Protein AF-A0A7S3BG41-F1 (afdb_monomer_lite)

Radius of gyration: 23.5 Å; chains: 1; bounding box: 54×48×70 Å

InterPro domains:
  IPR011989 Armadillo-like helical [G3DSA:1.25.10.10] (4-336)
  IPR016024 Armadillo-type fold [SSF48371] (7-222)
  IPR022577 Tubulin-folding cofactor D, C-terminal domain [PF12612] (190-370)
  IPR033162 Tubulin-folding cofactor D [PTHR12658] (10-372)

pLDDT: mean 89.64, std 12.1, range [33.81, 98.75]

Structure (mmCIF, N/CA/C/O backbone):
data_AF-A0A7S3BG41-F1
#
_entry.id   AF-A0A7S3BG41-F1
#
loop_
_atom_site.group_PDB
_atom_site.id
_atom_site.type_symbol
_atom_site.label_atom_id
_atom_site.label_alt_id
_atom_site.label_comp_id
_atom_site.label_asym_id
_atom_site.label_entity_id
_atom_site.label_seq_id
_atom_site.pdbx_PDB_ins_code
_atom_site.Cartn_x
_atom_site.Cartn_y
_atom_site.Cartn_z
_atom_site.occupancy
_atom_site.B_iso_or_equiv
_atom_site.auth_seq_id
_atom_site.auth_comp_id
_atom_site.auth_asym_id
_atom_site.auth_atom_id
_atom_site.pdbx_PDB_model_num
ATOM 1 N N . MET A 1 1 ? 24.645 -17.402 -40.757 1.00 40.44 1 MET A N 1
ATOM 2 C CA . MET A 1 1 ? 24.238 -15.986 -40.602 1.00 40.44 1 MET A CA 1
ATOM 3 C C . MET A 1 1 ? 24.943 -15.421 -39.379 1.00 40.44 1 MET A C 1
ATOM 5 O O . MET A 1 1 ? 24.806 -16.006 -38.314 1.00 40.44 1 MET A O 1
ATOM 9 N N . LYS A 1 2 ? 25.758 -14.367 -39.511 1.00 44.22 2 LYS A N 1
ATOM 10 C CA . LYS A 1 2 ? 26.375 -13.716 -38.343 1.00 44.22 2 LYS A CA 1
ATOM 11 C C . LYS A 1 2 ? 25.279 -12.926 -37.620 1.00 44.22 2 LYS A C 1
ATOM 13 O O . LYS A 1 2 ? 24.702 -12.046 -38.253 1.00 44.22 2 LYS A O 1
ATOM 18 N N . LYS A 1 3 ? 24.990 -13.242 -36.347 1.00 54.28 3 LYS A N 1
ATOM 19 C CA . LYS A 1 3 ? 24.195 -12.353 -35.476 1.00 54.28 3 LYS A CA 1
ATOM 20 C C . LYS A 1 3 ? 24.779 -10.948 -35.585 1.00 54.28 3 LYS A C 1
ATOM 22 O O . LYS A 1 3 ? 26.007 -10.797 -35.583 1.00 54.28 3 LYS A O 1
ATOM 27 N N . SER A 1 4 ? 23.932 -9.935 -35.734 1.00 73.31 4 SER A N 1
ATOM 28 C CA . SER A 1 4 ? 24.428 -8.560 -35.805 1.00 73.31 4 SER A CA 1
ATOM 29 C C . SER A 1 4 ? 25.158 -8.220 -34.496 1.00 73.31 4 SER A C 1
ATOM 31 O O . SER A 1 4 ? 24.809 -8.726 -33.429 1.00 73.31 4 SER A O 1
ATOM 33 N N . ALA A 1 5 ? 26.184 -7.362 -34.532 1.00 75.31 5 ALA A N 1
ATOM 34 C CA . ALA A 1 5 ? 26.894 -6.959 -33.308 1.00 75.31 5 ALA A CA 1
ATOM 35 C C . ALA A 1 5 ? 25.946 -6.340 -32.258 1.00 75.31 5 ALA A C 1
ATOM 37 O O . ALA A 1 5 ? 26.230 -6.361 -31.066 1.00 75.31 5 ALA A O 1
ATOM 38 N N . PHE A 1 6 ? 24.809 -5.796 -32.696 1.00 77.88 6 PHE A N 1
ATOM 39 C CA . PHE A 1 6 ? 23.733 -5.346 -31.823 1.00 77.88 6 PHE A CA 1
ATOM 40 C C . PHE A 1 6 ? 23.068 -6.513 -31.074 1.00 77.88 6 PHE A C 1
ATOM 42 O O . PHE A 1 6 ? 23.015 -6.484 -29.848 1.00 77.88 6 PHE A O 1
ATOM 49 N N . GLU A 1 7 ? 22.639 -7.559 -31.785 1.00 78.06 7 GLU A N 1
ATOM 50 C CA . GLU A 1 7 ? 22.032 -8.760 -31.187 1.00 78.06 7 GLU A CA 1
ATOM 51 C C . GLU A 1 7 ? 22.982 -9.470 -30.219 1.00 78.06 7 GLU A C 1
ATOM 53 O O . GLU A 1 7 ? 22.540 -9.988 -29.198 1.00 78.06 7 GLU A O 1
ATOM 58 N N . GLY A 1 8 ? 24.285 -9.479 -30.521 1.00 82.38 8 GLY A N 1
ATOM 59 C CA . GLY A 1 8 ? 25.307 -10.030 -29.630 1.00 82.38 8 GLY A CA 1
ATOM 60 C C . GLY A 1 8 ? 25.370 -9.295 -28.290 1.00 82.38 8 GLY A C 1
ATOM 61 O O . GLY A 1 8 ? 25.245 -9.920 -27.243 1.00 82.38 8 GLY A O 1
ATOM 62 N N . HIS A 1 9 ? 25.493 -7.964 -28.312 1.00 85.69 9 HIS A N 1
ATOM 63 C CA . HIS A 1 9 ? 25.537 -7.169 -27.080 1.00 85.69 9 HIS A CA 1
ATOM 64 C C . HIS A 1 9 ? 24.210 -7.192 -26.313 1.00 85.69 9 HIS A C 1
ATOM 66 O O . HIS A 1 9 ? 24.221 -7.289 -25.089 1.00 85.69 9 HIS A O 1
ATOM 72 N N . LEU A 1 10 ? 23.069 -7.138 -27.012 1.00 85.25 10 LEU A N 1
ATOM 73 C CA . LEU A 1 10 ? 21.760 -7.238 -26.368 1.00 85.25 10 LEU A CA 1
ATOM 74 C C . LEU A 1 10 ? 21.587 -8.598 -25.680 1.00 85.25 10 LEU A C 1
ATOM 76 O O . LEU A 1 10 ? 21.046 -8.647 -24.579 1.00 85.25 10 LEU A O 1
ATOM 80 N N . ALA A 1 11 ? 22.080 -9.685 -26.283 1.00 87.62 11 ALA A N 1
ATOM 81 C CA . ALA A 1 11 ? 22.084 -11.001 -25.651 1.00 87.62 11 ALA A CA 1
ATOM 82 C C . ALA A 1 11 ? 22.942 -11.014 -24.378 1.00 87.62 11 ALA A C 1
ATOM 84 O O . ALA A 1 11 ? 22.466 -11.488 -23.354 1.00 87.62 11 ALA A O 1
ATOM 85 N N . THR A 1 12 ? 24.144 -10.425 -24.401 1.00 91.62 12 THR A N 1
ATOM 86 C CA . THR A 1 12 ? 25.001 -10.309 -23.205 1.00 91.62 12 THR A CA 1
ATOM 87 C C . THR A 1 12 ? 24.330 -9.507 -22.090 1.00 91.62 12 THR A C 1
ATOM 89 O O . THR A 1 12 ? 24.356 -9.919 -20.934 1.00 91.62 12 THR A O 1
ATOM 92 N N . ILE A 1 13 ? 23.688 -8.381 -22.419 1.00 92.44 13 ILE A N 1
ATOM 93 C CA . ILE A 1 13 ? 22.944 -7.588 -21.430 1.00 92.44 13 ILE A CA 1
ATOM 94 C C . ILE A 1 13 ? 21.758 -8.395 -20.886 1.00 92.44 13 ILE A C 1
ATOM 96 O O . ILE A 1 13 ? 21.548 -8.440 -19.678 1.00 92.44 13 ILE A O 1
ATOM 100 N N . SER A 1 14 ? 21.011 -9.074 -21.759 1.00 91.94 14 SER A N 1
ATOM 101 C CA . SER A 1 14 ? 19.861 -9.901 -21.370 1.00 91.94 14 SER A CA 1
ATOM 102 C C . SER A 1 14 ? 20.265 -11.077 -20.478 1.00 91.94 14 SER A C 1
ATOM 104 O O . SER A 1 14 ? 19.542 -11.415 -19.548 1.00 91.94 14 SER A O 1
ATOM 106 N N . GLU A 1 15 ? 21.424 -11.685 -20.723 1.00 94.00 15 GLU A N 1
ATOM 107 C CA . GLU A 1 15 ? 22.000 -12.730 -19.874 1.00 94.00 15 GLU A CA 1
ATOM 108 C C . GLU A 1 15 ? 22.417 -12.172 -18.508 1.00 94.00 15 GLU A C 1
ATOM 110 O O . GLU A 1 15 ? 22.062 -12.737 -17.475 1.00 94.00 15 GLU A O 1
ATOM 115 N N . ALA A 1 16 ? 23.074 -11.010 -18.477 1.00 96.19 16 ALA A N 1
ATOM 116 C CA . ALA A 1 16 ? 23.439 -10.343 -17.229 1.00 96.19 16 ALA A CA 1
ATOM 117 C C . ALA A 1 16 ? 22.208 -9.922 -16.400 1.00 96.19 16 ALA A C 1
ATOM 119 O O . ALA A 1 16 ? 22.231 -9.992 -15.172 1.00 96.19 16 ALA A O 1
ATOM 120 N N . LEU A 1 17 ? 21.097 -9.561 -17.049 1.00 96.00 17 LEU A N 1
ATOM 121 C CA . LEU A 1 17 ? 19.819 -9.293 -16.382 1.00 96.00 17 LEU A CA 1
ATOM 122 C C . LEU A 1 17 ? 19.185 -10.548 -15.765 1.00 96.00 17 LEU A C 1
ATOM 124 O O . LEU A 1 17 ? 18.399 -10.424 -14.835 1.00 96.00 17 LEU A O 1
ATOM 128 N N . ARG A 1 18 ? 19.537 -11.751 -16.229 1.00 96.38 18 ARG A N 1
ATOM 129 C CA . ARG A 1 18 ? 19.081 -13.034 -15.657 1.00 96.38 18 ARG A CA 1
ATOM 130 C C . ARG A 1 18 ? 19.990 -13.536 -14.540 1.00 96.38 18 ARG A C 1
ATOM 132 O O . ARG A 1 18 ? 19.756 -14.605 -13.983 1.00 96.38 18 ARG A O 1
ATOM 139 N N . HIS A 1 19 ? 21.046 -12.795 -14.222 1.00 96.06 19 HIS A N 1
ATOM 140 C CA . HIS A 1 19 ? 22.023 -13.212 -13.234 1.00 96.06 19 HIS A CA 1
ATOM 141 C C . HIS A 1 19 ? 21.426 -13.150 -11.811 1.00 96.06 19 HIS A C 1
ATOM 143 O O . HIS A 1 19 ? 20.727 -12.187 -11.490 1.00 96.06 19 HIS A O 1
ATOM 149 N N . PRO A 1 20 ? 21.709 -14.116 -10.915 1.00 92.50 20 PRO A N 1
ATOM 150 C CA . PRO A 1 20 ? 21.155 -14.133 -9.555 1.00 92.50 20 PRO A CA 1
ATOM 151 C C . PRO A 1 20 ? 21.651 -12.977 -8.673 1.00 92.50 20 PRO A C 1
ATOM 153 O O . PRO A 1 20 ? 20.945 -12.561 -7.760 1.00 92.50 20 PRO A O 1
ATOM 156 N N . SER A 1 21 ? 22.822 -12.405 -8.969 1.00 94.94 21 SER A N 1
ATOM 157 C CA . SER A 1 21 ? 23.336 -11.220 -8.261 1.00 94.94 21 SER A CA 1
ATOM 158 C C . SER A 1 21 ? 22.627 -9.925 -8.668 1.00 94.94 21 SER A C 1
ATOM 160 O O . SER A 1 21 ? 22.686 -9.517 -9.831 1.00 94.94 21 SER A O 1
ATOM 162 N N . ASP A 1 22 ? 22.068 -9.228 -7.682 1.00 92.19 22 ASP A N 1
ATOM 163 C CA . ASP A 1 22 ? 21.461 -7.900 -7.808 1.00 92.19 22 ASP A CA 1
ATOM 164 C C . ASP A 1 22 ? 22.414 -6.869 -8.416 1.00 92.19 22 ASP A C 1
ATOM 166 O O . ASP A 1 22 ? 22.003 -6.077 -9.262 1.00 92.19 22 ASP A O 1
ATOM 170 N N . THR A 1 23 ? 23.697 -6.901 -8.042 1.00 95.94 23 THR A N 1
ATOM 171 C CA . THR A 1 23 ? 24.694 -5.943 -8.546 1.00 95.94 23 THR A CA 1
ATOM 172 C C . THR A 1 23 ? 24.936 -6.110 -10.042 1.00 95.94 23 THR A C 1
ATOM 174 O O . THR A 1 23 ? 25.071 -5.121 -10.761 1.00 95.94 23 THR A O 1
ATOM 177 N N . VAL A 1 24 ? 24.930 -7.355 -10.529 1.00 96.69 24 VAL A N 1
ATOM 178 C CA . VAL A 1 24 ? 25.094 -7.663 -11.955 1.00 96.69 24 VAL A CA 1
ATOM 179 C C . VAL A 1 24 ? 23.857 -7.221 -12.733 1.00 96.69 24 VAL A C 1
ATOM 181 O O . VAL A 1 24 ? 23.999 -6.545 -13.752 1.00 96.69 24 VAL A O 1
ATOM 184 N N . ARG A 1 25 ? 22.648 -7.507 -12.226 1.00 95.94 25 ARG A N 1
ATOM 185 C CA . ARG A 1 25 ? 21.402 -7.047 -12.862 1.00 95.94 25 ARG A CA 1
ATOM 186 C C . ARG A 1 25 ? 21.314 -5.523 -12.909 1.00 95.94 25 ARG A C 1
ATOM 188 O O . ARG A 1 25 ? 20.958 -4.971 -13.945 1.00 95.94 25 ARG A O 1
ATOM 195 N N . ALA A 1 26 ? 21.678 -4.844 -11.822 1.00 94.62 26 ALA A N 1
ATOM 196 C CA . ALA A 1 26 ? 21.689 -3.385 -11.752 1.00 94.62 26 ALA A CA 1
ATOM 197 C C . ALA A 1 26 ? 22.671 -2.765 -12.753 1.00 94.62 26 ALA A C 1
ATOM 199 O O . ALA A 1 26 ? 22.303 -1.841 -13.476 1.00 94.62 26 ALA A O 1
ATOM 200 N N . ALA A 1 27 ? 23.890 -3.304 -12.852 1.00 96.44 27 ALA A N 1
ATOM 201 C CA . ALA A 1 27 ? 24.867 -2.857 -13.841 1.00 96.44 27 ALA A CA 1
ATOM 202 C C . ALA A 1 27 ? 24.375 -3.087 -15.281 1.00 96.44 27 ALA A C 1
ATOM 204 O O . ALA A 1 27 ? 24.522 -2.210 -16.133 1.00 96.44 27 ALA A O 1
ATOM 205 N N . ALA A 1 28 ? 23.745 -4.235 -15.548 1.00 95.94 28 ALA A N 1
ATOM 206 C CA . ALA A 1 28 ? 23.176 -4.548 -16.855 1.00 95.94 28 ALA A CA 1
ATOM 207 C C . ALA A 1 28 ? 22.031 -3.594 -17.231 1.00 95.94 28 ALA A C 1
ATOM 209 O O . ALA A 1 28 ? 22.000 -3.082 -18.349 1.00 95.94 28 ALA A O 1
ATOM 210 N N . ALA A 1 29 ? 21.130 -3.295 -16.291 1.00 95.12 29 ALA A N 1
ATOM 211 C CA . ALA A 1 29 ? 20.050 -2.338 -16.506 1.00 95.12 29 ALA A CA 1
ATOM 212 C C . ALA A 1 29 ? 20.565 -0.906 -16.704 1.00 95.12 29 ALA A C 1
ATOM 214 O O . ALA A 1 29 ? 20.084 -0.204 -17.586 1.00 95.12 29 ALA A O 1
ATOM 215 N N . ALA A 1 30 ? 21.589 -0.486 -15.956 1.00 94.06 30 ALA A N 1
ATOM 216 C CA . ALA A 1 30 ? 22.215 0.825 -16.133 1.00 94.06 30 ALA A CA 1
ATOM 217 C C . ALA A 1 30 ? 22.904 0.977 -17.503 1.00 94.06 30 ALA A C 1
ATOM 219 O O . ALA A 1 30 ? 22.977 2.078 -18.046 1.00 94.06 30 ALA A O 1
ATOM 220 N N . ALA A 1 31 ? 23.386 -0.123 -18.088 1.00 93.56 31 ALA A N 1
ATOM 221 C CA . ALA A 1 31 ? 23.980 -0.124 -19.421 1.00 93.56 31 ALA A CA 1
ATOM 222 C C . ALA A 1 31 ? 22.942 -0.037 -20.559 1.00 93.56 31 ALA A C 1
ATOM 224 O O . ALA A 1 31 ? 23.312 0.318 -21.682 1.00 93.56 31 ALA A O 1
ATOM 225 N N . LEU A 1 32 ? 21.662 -0.342 -20.301 1.00 90.50 32 LEU A N 1
ATOM 226 C CA . LEU A 1 32 ? 20.611 -0.361 -21.326 1.00 90.50 32 LEU A CA 1
ATOM 227 C C . LEU A 1 32 ? 20.337 1.000 -21.973 1.00 90.50 32 LEU A C 1
ATOM 229 O O . LEU A 1 32 ? 20.384 1.037 -23.205 1.00 90.50 32 LEU A O 1
ATOM 233 N N . PRO A 1 33 ? 20.060 2.094 -21.232 1.00 89.38 33 PRO A N 1
ATOM 234 C CA . PRO A 1 33 ? 19.772 3.383 -21.853 1.00 89.38 33 PRO A CA 1
ATOM 235 C C . PRO A 1 33 ? 20.861 3.843 -22.841 1.00 89.38 33 PRO A C 1
ATOM 237 O O . PRO A 1 33 ? 20.540 3.986 -24.023 1.00 89.38 33 PRO A O 1
ATOM 240 N N . PRO A 1 34 ? 22.155 3.954 -22.465 1.00 89.06 34 PRO A N 1
ATOM 241 C CA . PRO A 1 34 ? 23.188 4.405 -23.403 1.00 89.06 34 PRO A CA 1
ATOM 242 C C . PRO A 1 34 ? 23.433 3.413 -24.552 1.00 89.06 34 PRO A C 1
ATOM 244 O O . PRO A 1 34 ? 23.794 3.813 -25.664 1.00 89.06 34 PRO A O 1
ATOM 247 N N . PHE A 1 35 ? 23.230 2.109 -24.324 1.00 87.94 35 PHE A N 1
ATOM 248 C CA . PHE A 1 35 ? 23.286 1.109 -25.392 1.00 87.94 35 PHE A CA 1
ATOM 249 C C . PHE A 1 35 ? 22.172 1.323 -26.422 1.00 87.94 35 PHE A C 1
ATOM 251 O O . PHE A 1 35 ? 22.440 1.330 -27.628 1.00 87.94 35 PHE A O 1
ATOM 258 N N . CYS A 1 36 ? 20.938 1.511 -25.952 1.00 84.44 36 CYS A N 1
ATOM 259 C CA . CYS A 1 36 ? 19.774 1.713 -26.798 1.00 84.44 36 CYS A CA 1
ATOM 260 C C . CYS A 1 36 ? 19.860 3.044 -27.547 1.00 84.44 36 CYS A C 1
ATOM 262 O O . CYS A 1 36 ? 19.693 3.051 -28.763 1.00 84.44 36 CYS A O 1
ATOM 264 N N . GLU A 1 37 ? 20.221 4.136 -26.873 1.00 80.88 37 GLU A N 1
ATOM 265 C CA . GLU A 1 37 ? 20.418 5.449 -27.498 1.00 80.88 37 GLU A CA 1
ATOM 266 C C . GLU A 1 37 ? 21.410 5.378 -28.659 1.00 80.88 37 GLU A C 1
ATOM 268 O O . GLU A 1 37 ? 21.099 5.768 -29.779 1.00 80.88 37 GLU A O 1
ATOM 273 N N . LYS A 1 38 ? 22.586 4.781 -28.440 1.00 81.75 38 LYS A N 1
ATOM 274 C CA . LYS A 1 38 ? 23.632 4.709 -29.469 1.00 81.75 38 LYS A CA 1
ATOM 275 C C . LYS A 1 38 ? 23.267 3.821 -30.662 1.00 81.75 38 LYS A C 1
ATOM 277 O O . LYS A 1 38 ? 23.831 3.978 -31.748 1.00 81.75 38 LYS A O 1
ATOM 282 N N . ARG A 1 39 ? 22.434 2.797 -30.460 1.00 77.44 39 ARG A N 1
ATOM 283 C CA . ARG A 1 39 ? 22.211 1.738 -31.460 1.00 77.44 39 ARG A CA 1
ATOM 284 C C . ARG A 1 39 ? 20.861 1.834 -32.160 1.00 77.44 39 ARG A C 1
ATOM 286 O O . ARG A 1 39 ? 20.778 1.454 -33.330 1.00 77.44 39 ARG A O 1
ATOM 293 N N . LEU A 1 40 ? 19.843 2.319 -31.460 1.00 74.38 40 LEU A N 1
ATOM 294 C CA . LEU A 1 40 ? 18.441 2.256 -31.872 1.00 74.38 40 LEU A CA 1
ATOM 295 C C . LEU A 1 40 ? 17.857 3.606 -32.224 1.00 74.38 40 LEU A C 1
ATOM 297 O O . LEU A 1 40 ? 16.946 3.639 -33.047 1.00 74.38 40 LEU A O 1
ATOM 301 N N . LEU A 1 41 ? 18.367 4.672 -31.614 1.00 69.06 41 LEU A N 1
ATOM 302 C CA . LEU A 1 41 ? 17.962 6.026 -31.935 1.00 69.06 41 LEU A CA 1
ATOM 303 C C . LEU A 1 41 ? 18.874 6.558 -33.046 1.00 69.06 41 LEU A C 1
ATOM 305 O O . LEU A 1 41 ? 20.088 6.331 -33.045 1.00 69.06 41 LEU A O 1
ATOM 309 N N . ASP A 1 42 ? 18.282 7.187 -34.054 1.00 68.06 42 ASP A N 1
ATOM 310 C CA . ASP A 1 42 ? 19.020 8.009 -35.012 1.00 68.06 42 ASP A CA 1
ATOM 311 C C . ASP A 1 42 ? 19.233 9.439 -34.472 1.00 68.06 42 ASP A C 1
ATOM 313 O O . ASP A 1 42 ? 18.925 9.733 -33.315 1.00 68.06 42 ASP A O 1
ATOM 317 N N . GLY A 1 43 ? 19.817 10.321 -35.292 1.00 61.25 43 GLY A N 1
ATOM 318 C CA . GLY A 1 43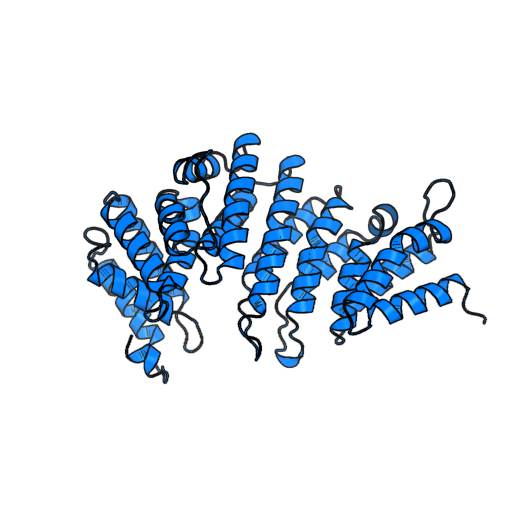 ? 20.118 11.706 -34.903 1.00 61.25 43 GLY A CA 1
ATOM 319 C C . GLY A 1 43 ? 18.889 12.528 -34.499 1.00 61.25 43 GLY A C 1
ATOM 320 O O . GLY A 1 43 ? 19.035 13.462 -33.716 1.00 61.25 43 GLY A O 1
ATOM 321 N N . ASP A 1 44 ? 17.696 12.125 -34.949 1.00 63.88 44 ASP A N 1
ATOM 322 C CA . ASP A 1 44 ? 16.415 12.773 -34.650 1.00 63.88 44 ASP A CA 1
ATOM 323 C C . ASP A 1 44 ? 15.644 12.048 -33.528 1.00 63.88 44 ASP A C 1
ATOM 325 O O . ASP A 1 44 ? 14.467 12.316 -33.291 1.00 63.88 44 ASP A O 1
ATOM 329 N N . ARG A 1 45 ? 16.300 11.115 -32.818 1.00 61.72 45 ARG A N 1
ATOM 330 C CA . ARG A 1 45 ? 15.712 10.239 -31.786 1.00 61.72 45 ARG A CA 1
ATOM 331 C C . ARG A 1 45 ? 14.561 9.362 -32.295 1.00 61.72 45 ARG A C 1
ATOM 333 O O . ARG A 1 45 ? 13.754 8.882 -31.498 1.00 61.72 45 ARG A O 1
ATOM 340 N N . CYS A 1 46 ? 14.506 9.087 -33.596 1.00 61.50 46 CYS A N 1
ATOM 341 C CA . CYS A 1 46 ? 13.561 8.137 -34.165 1.00 61.50 46 CYS A CA 1
ATOM 342 C C . CYS A 1 46 ? 14.082 6.700 -34.003 1.00 61.50 46 CYS A C 1
ATOM 344 O O . CYS A 1 46 ? 15.276 6.413 -34.124 1.00 61.50 46 CYS A O 1
ATOM 346 N N . ILE A 1 47 ? 13.172 5.773 -33.694 1.00 65.50 47 ILE A N 1
ATOM 347 C CA . ILE A 1 47 ? 13.506 4.365 -33.457 1.00 65.50 47 ILE A CA 1
ATOM 348 C C . ILE A 1 47 ? 13.746 3.668 -34.795 1.00 65.50 47 ILE A C 1
ATOM 350 O O . ILE A 1 47 ? 12.892 3.688 -35.680 1.00 65.50 47 ILE A O 1
ATOM 354 N N . LYS A 1 48 ? 14.844 2.920 -34.915 1.00 65.62 48 LYS A N 1
ATOM 355 C CA . LYS A 1 48 ? 15.022 1.944 -36.001 1.00 65.62 48 LYS A CA 1
ATOM 356 C C . LYS A 1 48 ? 14.026 0.790 -35.814 1.00 65.62 48 LYS A C 1
ATOM 358 O O . LYS A 1 48 ? 14.243 -0.120 -35.012 1.00 65.62 48 LYS A O 1
ATOM 363 N N . VAL A 1 49 ? 12.910 0.871 -36.540 1.00 53.66 49 VAL A N 1
ATOM 364 C CA . VAL A 1 49 ? 11.615 0.229 -36.234 1.00 53.66 49 VAL A CA 1
ATOM 365 C C . VAL A 1 49 ? 11.616 -1.307 -36.070 1.00 53.66 49 VAL A C 1
ATOM 367 O O . VAL A 1 49 ? 10.800 -1.780 -35.284 1.00 53.66 49 VAL A O 1
ATOM 370 N N . PRO A 1 50 ? 12.530 -2.133 -36.626 1.00 59.28 50 PRO A N 1
ATOM 371 C CA . PRO A 1 50 ? 12.534 -3.552 -36.243 1.00 59.28 50 PRO A CA 1
ATOM 372 C C . PRO A 1 50 ? 13.161 -3.819 -34.861 1.00 59.28 50 PRO A C 1
ATOM 374 O O . PRO A 1 50 ? 12.776 -4.759 -34.169 1.00 59.28 50 PRO A O 1
ATOM 377 N N . ALA A 1 51 ? 14.141 -3.012 -34.443 1.00 61.31 51 ALA A N 1
ATOM 378 C CA . ALA A 1 51 ? 14.997 -3.333 -33.300 1.00 61.31 51 ALA A CA 1
ATOM 379 C C . ALA A 1 51 ? 14.427 -2.851 -31.951 1.00 61.31 51 ALA A C 1
ATOM 381 O O . ALA A 1 51 ? 14.592 -3.541 -30.944 1.00 61.31 51 ALA A O 1
ATOM 382 N N . GLY A 1 52 ? 13.699 -1.726 -31.925 1.00 61.00 52 GLY A N 1
ATOM 383 C CA . GLY A 1 52 ? 13.013 -1.244 -30.714 1.00 61.00 52 GLY A CA 1
ATOM 384 C C . GLY A 1 52 ? 11.889 -2.181 -30.249 1.00 61.00 52 GLY A C 1
ATOM 385 O O . GLY A 1 52 ? 11.828 -2.545 -29.075 1.00 61.00 52 GLY A O 1
ATOM 386 N N . GLN A 1 53 ? 11.081 -2.677 -31.194 1.00 65.31 53 GLN A N 1
ATOM 387 C CA . GLN A 1 53 ? 10.012 -3.652 -30.939 1.00 65.31 53 GLN A CA 1
ATOM 388 C C . GLN A 1 53 ? 10.540 -4.940 -30.289 1.00 65.31 53 GLN A C 1
ATOM 390 O O . GLN A 1 53 ? 9.915 -5.497 -29.382 1.00 65.31 53 GLN A O 1
ATOM 395 N N . SER A 1 54 ? 11.706 -5.412 -30.742 1.00 71.25 54 SER A N 1
ATOM 396 C CA . SER A 1 54 ? 12.343 -6.624 -30.224 1.00 71.25 54 SER A CA 1
ATOM 397 C C . SER A 1 54 ? 12.753 -6.487 -28.756 1.00 71.25 54 SER A C 1
ATOM 399 O O . SER A 1 54 ? 12.689 -7.469 -28.018 1.00 71.25 54 SER A O 1
ATOM 401 N N . ILE A 1 55 ? 13.158 -5.296 -28.308 1.00 82.81 55 ILE A N 1
ATOM 402 C CA . ILE A 1 55 ? 13.660 -5.081 -26.945 1.00 82.81 55 ILE A CA 1
ATOM 403 C C . ILE A 1 55 ? 12.536 -5.099 -25.914 1.00 82.81 55 ILE A C 1
ATOM 405 O O . ILE A 1 55 ? 12.609 -5.866 -24.955 1.00 82.81 55 ILE A O 1
ATOM 409 N N . ALA A 1 56 ? 11.470 -4.326 -26.133 1.00 83.06 56 ALA A N 1
ATOM 410 C CA . ALA A 1 56 ? 10.336 -4.323 -25.213 1.00 83.06 56 ALA A CA 1
ATOM 411 C C . ALA A 1 56 ? 9.683 -5.713 -25.132 1.00 83.06 56 ALA A C 1
ATOM 413 O O . ALA A 1 56 ? 9.372 -6.179 -24.041 1.00 83.06 56 ALA A O 1
ATOM 414 N N . ASN A 1 57 ? 9.550 -6.417 -26.268 1.00 85.25 57 ASN A N 1
ATOM 415 C CA . ASN A 1 57 ? 9.073 -7.806 -26.296 1.00 85.25 57 ASN A CA 1
ATOM 416 C C . ASN A 1 57 ? 9.948 -8.733 -25.442 1.00 85.25 57 ASN A C 1
ATOM 418 O O . ASN A 1 57 ? 9.420 -9.552 -24.696 1.00 85.25 57 ASN A O 1
ATOM 422 N N . THR A 1 58 ? 11.274 -8.600 -25.547 1.00 89.81 58 THR A N 1
ATOM 423 C CA . THR A 1 58 ? 12.224 -9.443 -24.807 1.00 89.81 58 THR A CA 1
ATOM 424 C C . THR A 1 58 ? 12.040 -9.272 -23.302 1.00 89.81 58 THR A C 1
ATOM 426 O O . THR A 1 58 ? 11.889 -10.258 -22.585 1.00 89.81 58 THR A O 1
ATOM 429 N N . PHE A 1 59 ? 11.993 -8.030 -22.816 1.00 94.12 59 PHE A N 1
ATOM 430 C CA . PHE A 1 59 ? 11.904 -7.779 -21.377 1.00 94.12 59 PHE A CA 1
ATOM 431 C C . PHE A 1 59 ? 10.496 -7.995 -20.807 1.00 94.12 59 PHE A C 1
ATOM 433 O O . PHE A 1 59 ? 10.377 -8.458 -19.677 1.00 94.12 59 PHE A O 1
ATOM 440 N N . VAL A 1 60 ? 9.434 -7.780 -21.596 1.00 95.00 60 VAL A N 1
ATOM 441 C CA . VAL A 1 60 ? 8.071 -8.218 -21.232 1.00 95.00 60 VAL A CA 1
ATOM 442 C C . VAL A 1 60 ? 7.979 -9.747 -21.151 1.00 95.00 60 VAL A C 1
ATOM 444 O O . VAL A 1 60 ? 7.268 -10.271 -20.300 1.00 95.00 60 VAL A O 1
ATOM 447 N N . GLY A 1 61 ? 8.712 -10.478 -21.996 1.00 94.69 61 GLY A N 1
ATOM 448 C CA . GLY A 1 61 ? 8.848 -11.930 -21.863 1.00 94.69 61 GLY A CA 1
ATOM 449 C C . GLY A 1 61 ? 9.500 -12.313 -20.535 1.00 94.69 61 GLY A C 1
ATOM 450 O O . GLY A 1 61 ? 8.960 -13.134 -19.803 1.00 94.69 61 GLY A O 1
ATOM 451 N N . MET A 1 62 ? 10.603 -11.645 -20.185 1.00 96.31 62 MET A N 1
ATOM 452 C CA . MET A 1 62 ? 11.365 -11.922 -18.963 1.00 96.31 62 MET A CA 1
ATOM 453 C C . MET A 1 62 ? 10.554 -11.770 -17.674 1.00 96.31 62 MET A C 1
ATOM 455 O O . MET A 1 62 ? 10.734 -12.577 -16.767 1.00 96.31 62 MET A O 1
ATOM 459 N N . VAL A 1 63 ? 9.646 -10.788 -17.580 1.00 96.25 63 VAL A N 1
ATOM 460 C CA . VAL A 1 63 ? 8.814 -10.610 -16.368 1.00 96.25 63 VAL A CA 1
ATOM 461 C C . VAL A 1 63 ? 7.830 -11.757 -16.119 1.00 96.25 63 VAL A C 1
ATOM 463 O O . VAL A 1 63 ? 7.289 -11.850 -15.023 1.00 96.25 63 VAL A O 1
ATOM 466 N N . ARG A 1 64 ? 7.618 -12.634 -17.107 1.00 92.00 64 ARG A N 1
ATOM 467 C CA . ARG A 1 64 ? 6.676 -13.763 -17.056 1.00 92.00 64 ARG A CA 1
ATOM 468 C C . ARG A 1 64 ? 7.362 -15.127 -16.978 1.00 92.00 64 ARG A C 1
ATOM 470 O O . ARG A 1 64 ? 6.700 -16.145 -17.122 1.00 92.00 64 ARG A O 1
ATOM 477 N N . GLU A 1 65 ? 8.679 -15.162 -16.825 1.00 93.31 65 GLU A N 1
ATOM 478 C CA . GLU A 1 65 ? 9.411 -16.425 -16.784 1.00 93.31 65 GLU A CA 1
ATOM 479 C C . GLU A 1 65 ? 9.380 -17.084 -15.403 1.00 93.31 65 GLU A C 1
ATOM 481 O O . GLU A 1 65 ? 9.389 -16.416 -14.368 1.00 93.31 65 GLU A O 1
ATOM 486 N N . GLU A 1 66 ? 9.481 -18.412 -15.386 1.00 91.31 66 GLU A N 1
ATOM 487 C CA . GLU A 1 66 ? 9.678 -19.195 -14.159 1.00 91.31 66 GLU A CA 1
ATOM 488 C C . GLU A 1 66 ? 10.957 -18.771 -13.414 1.00 91.31 66 GLU A C 1
ATOM 490 O O . GLU A 1 66 ? 11.017 -18.765 -12.184 1.00 91.31 66 GLU A O 1
ATOM 495 N N . ASN A 1 67 ? 11.986 -18.337 -14.151 1.00 93.75 67 ASN A N 1
ATOM 496 C CA . ASN A 1 67 ? 13.231 -17.856 -13.569 1.00 93.75 67 ASN A CA 1
ATOM 497 C C . ASN A 1 67 ? 13.034 -16.504 -12.857 1.00 93.75 67 ASN A C 1
ATOM 499 O O . ASN A 1 67 ? 12.982 -15.445 -13.485 1.00 93.75 67 ASN A O 1
ATOM 503 N N . VAL A 1 68 ? 13.043 -16.532 -11.524 1.00 95.00 68 VAL A N 1
ATOM 504 C CA . VAL A 1 68 ? 12.898 -15.350 -10.655 1.00 95.00 68 VAL A CA 1
ATOM 505 C C . VAL A 1 68 ? 13.935 -14.253 -10.929 1.00 95.00 68 VAL A C 1
ATOM 507 O O . VAL A 1 68 ? 13.620 -13.064 -10.897 1.00 95.00 68 VAL A O 1
ATOM 510 N N . ALA A 1 69 ? 15.179 -14.613 -11.264 1.00 95.38 69 ALA A N 1
ATOM 511 C CA . ALA A 1 69 ? 16.208 -13.631 -11.595 1.00 95.38 69 ALA A CA 1
ATOM 512 C C . ALA A 1 69 ? 15.896 -12.935 -12.927 1.00 95.38 69 ALA A C 1
ATOM 514 O O . ALA A 1 69 ? 16.082 -11.721 -13.038 1.00 95.38 69 ALA A O 1
ATOM 515 N N . ALA A 1 70 ? 15.355 -13.677 -13.900 1.00 96.25 70 ALA A N 1
ATOM 516 C CA . ALA A 1 70 ? 14.855 -13.110 -15.147 1.00 96.25 70 ALA A CA 1
ATOM 517 C C . ALA A 1 70 ? 13.674 -12.165 -14.897 1.00 96.25 70 ALA A C 1
ATOM 519 O O . ALA A 1 70 ? 13.691 -11.059 -15.437 1.00 96.25 70 ALA A O 1
ATOM 520 N N . ARG A 1 71 ? 12.719 -12.528 -14.025 1.00 97.25 71 ARG A N 1
ATOM 521 C CA . ARG A 1 71 ? 11.580 -11.654 -13.686 1.00 97.25 71 ARG A CA 1
ATOM 522 C C . ARG A 1 71 ? 12.031 -10.313 -13.119 1.00 97.25 71 ARG A C 1
ATOM 524 O O . ARG A 1 71 ? 11.672 -9.255 -13.640 1.00 97.25 71 ARG A O 1
ATOM 531 N N . ARG A 1 72 ? 12.895 -10.357 -12.100 1.00 97.06 72 ARG A N 1
ATOM 532 C CA . ARG A 1 72 ? 13.483 -9.165 -11.462 1.00 97.06 72 ARG A CA 1
ATOM 533 C C . ARG A 1 72 ? 14.260 -8.313 -12.467 1.00 97.06 72 ARG A C 1
ATOM 535 O O . ARG A 1 72 ? 14.112 -7.092 -12.484 1.00 97.06 72 ARG A O 1
ATOM 542 N N . GLY A 1 73 ? 15.088 -8.949 -13.298 1.00 97.25 73 GLY A N 1
ATOM 543 C CA . GLY A 1 73 ? 15.867 -8.279 -14.337 1.00 97.25 73 GLY A CA 1
ATOM 544 C C . GLY A 1 73 ? 15.001 -7.647 -15.422 1.00 97.25 73 GLY A C 1
ATOM 545 O O . GLY A 1 73 ? 15.272 -6.524 -15.829 1.00 97.25 73 GLY A O 1
ATOM 546 N N . GLY A 1 74 ? 13.938 -8.327 -15.851 1.00 97.44 74 GLY A N 1
ATOM 547 C CA . GLY A 1 74 ? 12.989 -7.831 -16.845 1.00 97.44 74 GLY A CA 1
ATOM 548 C C . GLY A 1 74 ? 12.270 -6.570 -16.375 1.00 97.44 74 GLY A C 1
ATOM 549 O O . GLY A 1 74 ? 12.219 -5.589 -17.114 1.00 97.44 74 GLY A O 1
ATOM 550 N N . ALA A 1 75 ? 11.795 -6.554 -15.125 1.00 97.50 75 ALA A N 1
ATOM 551 C CA . ALA A 1 75 ? 11.142 -5.382 -14.541 1.00 97.50 75 ALA A CA 1
ATOM 552 C C . ALA A 1 75 ? 12.102 -4.182 -14.482 1.00 97.50 75 ALA A C 1
ATOM 554 O O . ALA A 1 75 ? 11.776 -3.090 -14.952 1.00 97.50 75 ALA A O 1
ATOM 555 N N . LEU A 1 76 ? 13.325 -4.418 -13.994 1.00 96.44 76 LEU A N 1
ATOM 556 C CA . LEU A 1 76 ? 14.365 -3.396 -13.912 1.00 96.44 76 LEU A CA 1
ATOM 557 C C . LEU A 1 76 ? 14.772 -2.867 -15.296 1.00 96.44 76 LEU A C 1
ATOM 559 O O . LEU A 1 76 ? 14.948 -1.664 -15.471 1.00 96.44 76 LEU A O 1
ATOM 563 N N . ALA A 1 77 ? 14.900 -3.758 -16.278 1.00 96.62 77 ALA A N 1
ATOM 564 C CA . ALA A 1 77 ? 15.236 -3.408 -17.650 1.00 96.62 77 ALA A CA 1
ATOM 565 C C . ALA A 1 77 ? 14.162 -2.530 -18.291 1.00 96.62 77 ALA A C 1
ATOM 567 O O . ALA A 1 77 ? 14.499 -1.505 -18.876 1.00 96.62 77 ALA A O 1
ATOM 568 N N . LEU A 1 78 ? 12.882 -2.894 -18.144 1.00 96.62 78 LEU A N 1
ATOM 569 C CA . LEU A 1 78 ? 11.760 -2.105 -18.658 1.00 96.62 78 LEU A CA 1
ATOM 570 C C . LEU A 1 78 ? 11.742 -0.699 -18.051 1.00 96.62 78 LEU A C 1
ATOM 572 O O . LEU A 1 78 ? 11.596 0.270 -18.789 1.00 96.62 78 LEU A O 1
ATOM 576 N N . ALA A 1 79 ? 11.953 -0.575 -16.738 1.00 96.56 79 ALA A N 1
ATOM 577 C CA . ALA A 1 79 ? 12.016 0.724 -16.066 1.00 96.56 79 ALA A CA 1
ATOM 578 C C . ALA A 1 79 ? 13.233 1.580 -16.464 1.00 96.56 79 ALA A C 1
ATOM 580 O O . ALA A 1 79 ? 13.220 2.787 -16.233 1.00 96.56 79 ALA A O 1
ATOM 581 N N . ALA A 1 80 ? 14.279 0.977 -17.037 1.00 95.75 80 ALA A N 1
ATOM 582 C CA . ALA A 1 80 ? 15.475 1.677 -17.506 1.00 95.75 80 ALA A CA 1
ATOM 583 C C . ALA A 1 80 ? 15.386 2.133 -18.975 1.00 95.75 80 ALA A C 1
ATOM 585 O O . ALA A 1 80 ? 16.265 2.861 -19.441 1.00 95.75 80 ALA A O 1
ATOM 586 N N . LEU A 1 81 ? 14.370 1.694 -19.728 1.00 91.88 81 LEU A N 1
ATOM 587 C CA . LEU A 1 81 ? 14.187 2.105 -21.121 1.00 91.88 81 LEU A CA 1
ATOM 588 C C . LEU A 1 81 ? 13.742 3.568 -21.216 1.00 91.88 81 LEU A C 1
ATOM 590 O O . LEU A 1 81 ? 13.024 4.077 -20.358 1.00 91.88 81 LEU A O 1
ATOM 594 N N . SER A 1 82 ? 14.140 4.235 -22.300 1.00 90.06 82 SER A N 1
ATOM 595 C CA . SER A 1 82 ? 13.707 5.606 -22.562 1.00 90.06 82 SER A CA 1
ATOM 596 C C . SER A 1 82 ? 12.215 5.664 -22.939 1.00 90.06 82 SER A C 1
ATOM 598 O O . SER A 1 82 ? 11.685 4.689 -23.490 1.00 90.06 82 SER A O 1
ATOM 600 N N . PRO A 1 83 ? 11.534 6.805 -22.712 1.00 90.06 83 PRO A N 1
ATOM 601 C CA . PRO A 1 83 ? 10.135 6.997 -23.097 1.00 90.06 83 PRO A CA 1
ATOM 602 C C . PRO A 1 83 ? 9.848 6.655 -24.560 1.00 90.06 83 PRO A C 1
ATOM 604 O O . PRO A 1 83 ? 8.823 6.053 -24.866 1.00 90.06 83 PRO A O 1
ATOM 607 N N . GLU A 1 84 ? 10.772 6.974 -25.468 1.00 86.19 84 GLU A N 1
ATOM 608 C CA . GLU A 1 84 ? 10.615 6.717 -26.900 1.00 86.19 84 GLU A CA 1
ATOM 609 C C . GLU A 1 84 ? 10.519 5.216 -27.184 1.00 86.19 84 GLU A C 1
ATOM 611 O O . GLU A 1 84 ? 9.668 4.791 -27.956 1.00 86.19 84 GLU A O 1
ATOM 616 N N . LEU A 1 85 ? 11.338 4.394 -26.521 1.00 85.50 85 LEU A N 1
ATOM 617 C CA . LEU A 1 85 ? 11.317 2.936 -26.690 1.00 85.50 85 LEU A CA 1
ATOM 618 C C . LEU A 1 85 ? 10.099 2.285 -26.033 1.00 85.50 85 LEU A C 1
ATOM 620 O O . LEU A 1 85 ? 9.647 1.230 -26.481 1.00 85.50 85 LEU A O 1
ATOM 624 N N . LEU A 1 86 ? 9.581 2.900 -24.971 1.00 90.00 86 LEU A N 1
ATOM 625 C CA . LEU A 1 86 ? 8.412 2.415 -24.250 1.00 90.00 86 LEU A CA 1
ATOM 626 C C . LEU A 1 86 ? 7.105 2.778 -24.959 1.00 90.00 86 LEU A C 1
ATOM 628 O O . LEU A 1 86 ? 6.204 1.943 -24.994 1.00 90.00 86 LEU A O 1
ATOM 632 N N . ALA A 1 87 ? 6.993 3.979 -25.534 1.00 89.38 87 ALA A N 1
ATOM 633 C CA . ALA A 1 87 ? 5.734 4.535 -26.035 1.00 89.38 87 ALA A CA 1
ATOM 634 C C . ALA A 1 87 ? 4.955 3.600 -26.985 1.00 89.38 87 ALA A C 1
ATOM 636 O O . ALA A 1 87 ? 3.758 3.414 -26.759 1.00 89.38 87 ALA A O 1
ATOM 637 N N . PRO A 1 88 ? 5.578 2.913 -27.967 1.00 88.12 88 PRO A N 1
ATOM 638 C CA . PRO A 1 88 ? 4.855 1.994 -28.853 1.00 88.12 88 PRO A CA 1
ATOM 639 C C . PRO A 1 88 ? 4.281 0.750 -28.152 1.00 88.12 88 PRO A C 1
ATOM 641 O O . PRO A 1 88 ? 3.470 0.027 -28.731 1.00 88.12 88 PRO A O 1
ATOM 644 N N . HIS A 1 89 ? 4.731 0.443 -26.931 1.00 90.06 89 HIS A N 1
ATOM 645 C CA . HIS A 1 89 ? 4.374 -0.767 -26.179 1.00 90.06 89 HIS A CA 1
ATOM 646 C C . HIS A 1 89 ? 3.871 -0.479 -24.767 1.00 90.06 89 HIS A C 1
ATOM 648 O O . HIS A 1 89 ? 3.686 -1.427 -24.002 1.00 90.06 89 HIS A O 1
ATOM 654 N N . GLY A 1 90 ? 3.666 0.793 -24.421 1.00 93.94 90 GLY A N 1
ATOM 655 C CA . GLY A 1 90 ? 3.505 1.229 -23.040 1.00 93.94 90 GLY A CA 1
ATOM 656 C C . GLY A 1 90 ? 2.349 0.541 -22.322 1.00 93.94 90 GLY A C 1
ATOM 657 O O . GLY A 1 90 ? 2.544 0.058 -21.212 1.00 93.94 90 GLY A O 1
ATOM 658 N N . GLU A 1 91 ? 1.202 0.385 -22.990 1.00 95.62 91 GLU A N 1
ATOM 659 C CA . GLU A 1 91 ? 0.031 -0.328 -22.455 1.00 95.62 91 GLU A CA 1
ATOM 660 C C . GLU A 1 91 ? 0.383 -1.747 -22.001 1.00 95.62 91 GLU A C 1
ATOM 662 O O . GLU A 1 91 ? 0.232 -2.107 -20.835 1.00 95.62 91 GLU A O 1
ATOM 667 N N . ARG A 1 92 ? 0.959 -2.533 -22.913 1.00 95.75 92 ARG A N 1
ATOM 668 C CA . ARG A 1 92 ? 1.346 -3.922 -22.651 1.00 95.75 92 ARG A CA 1
ATOM 669 C C . ARG A 1 92 ? 2.478 -4.027 -21.626 1.00 95.75 92 ARG A C 1
ATOM 671 O O . ARG A 1 92 ? 2.531 -5.002 -20.882 1.00 95.75 92 ARG A O 1
ATOM 678 N N . VAL A 1 93 ? 3.404 -3.065 -21.603 1.00 97.00 93 VAL A N 1
ATOM 679 C CA . VAL A 1 93 ? 4.489 -3.018 -20.610 1.00 97.00 93 VAL A CA 1
ATOM 680 C C . VAL A 1 93 ? 3.918 -2.778 -19.215 1.00 97.00 93 VAL A C 1
ATOM 682 O O . VAL A 1 93 ? 4.214 -3.548 -18.305 1.00 97.00 93 VAL A O 1
ATOM 685 N N . LEU A 1 94 ? 3.081 -1.751 -19.049 1.00 98.12 94 LEU A N 1
ATOM 686 C CA . LEU A 1 94 ? 2.456 -1.424 -17.769 1.00 98.12 94 LEU A CA 1
ATOM 687 C C . LEU A 1 94 ? 1.527 -2.542 -17.292 1.00 98.12 94 LEU A C 1
ATOM 689 O O . LEU A 1 94 ? 1.559 -2.881 -16.117 1.00 98.12 94 LEU A O 1
ATOM 693 N N . GLU A 1 95 ? 0.761 -3.160 -18.191 1.00 97.81 95 GLU A N 1
ATOM 694 C CA . GLU A 1 95 ? -0.068 -4.324 -17.869 1.00 97.81 95 GLU A CA 1
ATOM 695 C C . GLU A 1 95 ? 0.779 -5.514 -17.396 1.00 97.81 95 GLU A C 1
ATOM 697 O O . GLU A 1 95 ? 0.509 -6.088 -16.344 1.00 97.81 95 GLU A O 1
ATOM 702 N N . ALA A 1 96 ? 1.829 -5.882 -18.139 1.00 97.81 96 ALA A N 1
ATOM 703 C CA . ALA A 1 96 ? 2.664 -7.027 -17.783 1.00 97.81 96 ALA A CA 1
ATOM 704 C C . ALA A 1 96 ? 3.397 -6.829 -16.448 1.00 97.81 96 ALA A C 1
ATOM 706 O O . ALA A 1 96 ? 3.474 -7.767 -15.658 1.00 97.81 96 ALA A O 1
ATOM 707 N N . VAL A 1 97 ? 3.919 -5.626 -16.189 1.00 98.38 97 VAL A N 1
ATOM 708 C CA . VAL A 1 97 ? 4.593 -5.311 -14.920 1.00 98.38 97 VAL A CA 1
ATOM 709 C C . VAL A 1 97 ? 3.580 -5.154 -13.780 1.00 98.38 97 VAL A C 1
ATOM 711 O O . VAL A 1 97 ? 3.872 -5.573 -12.664 1.00 98.38 97 VAL A O 1
ATOM 714 N N . GLY A 1 98 ? 2.384 -4.622 -14.051 1.00 98.19 98 GLY A N 1
ATOM 715 C CA . GLY A 1 98 ? 1.278 -4.541 -13.092 1.00 98.19 98 GLY A CA 1
ATOM 716 C C . GLY A 1 98 ? 0.895 -5.919 -12.562 1.00 98.19 98 GLY A C 1
ATOM 717 O O . GLY A 1 98 ? 0.987 -6.171 -11.363 1.00 98.19 98 GLY A O 1
ATOM 718 N N . LEU A 1 99 ? 0.612 -6.855 -13.472 1.00 97.00 99 LEU A N 1
ATOM 719 C CA . LEU A 1 99 ? 0.296 -8.244 -13.124 1.00 97.00 99 LEU A CA 1
ATOM 720 C C . LEU A 1 99 ? 1.444 -8.951 -12.390 1.00 97.00 99 LEU A C 1
ATOM 722 O O . LEU A 1 99 ? 1.192 -9.736 -11.483 1.00 97.00 99 LEU A O 1
ATOM 726 N N . ALA A 1 100 ? 2.701 -8.645 -12.726 1.00 97.25 100 ALA A N 1
ATOM 727 C CA . ALA A 1 100 ? 3.868 -9.216 -12.050 1.00 97.25 100 ALA A CA 1
ATOM 728 C C . ALA A 1 100 ? 4.029 -8.754 -10.585 1.00 97.25 100 ALA A C 1
ATOM 730 O O . ALA A 1 100 ? 4.888 -9.275 -9.876 1.00 97.25 100 ALA A O 1
ATOM 731 N N . CYS A 1 101 ? 3.235 -7.784 -10.118 1.00 95.62 101 CYS A N 1
ATOM 732 C CA . CYS A 1 101 ? 3.185 -7.392 -8.707 1.00 95.62 101 CYS A CA 1
ATOM 733 C C . CYS A 1 101 ? 2.232 -8.263 -7.878 1.00 95.62 101 CYS A C 1
ATOM 735 O O . CYS A 1 101 ? 2.271 -8.201 -6.648 1.00 95.62 101 CYS A O 1
ATOM 737 N N . HIS A 1 102 ? 1.352 -9.030 -8.526 1.00 95.31 102 HIS A N 1
ATOM 738 C CA . HIS A 1 102 ? 0.347 -9.841 -7.849 1.00 95.31 102 HIS A CA 1
ATOM 739 C C . HIS A 1 102 ? 0.959 -11.132 -7.311 1.00 95.31 102 HIS A C 1
ATOM 741 O O . HIS A 1 102 ? 1.915 -11.664 -7.872 1.00 95.31 102 HIS A O 1
ATOM 747 N N . LEU A 1 103 ? 0.398 -11.629 -6.208 1.00 93.38 103 LEU A N 1
ATOM 748 C CA . LEU A 1 103 ? 0.807 -12.900 -5.624 1.00 93.38 103 LEU A CA 1
ATOM 749 C C . LEU A 1 103 ? 0.552 -14.036 -6.618 1.00 93.38 103 LEU A C 1
ATOM 751 O O . LEU A 1 103 ? -0.579 -14.211 -7.069 1.00 93.38 103 LEU A O 1
ATOM 755 N N . GLU A 1 104 ? 1.590 -14.813 -6.921 1.00 93.38 104 GLU A N 1
ATOM 756 C CA . GLU A 1 104 ? 1.476 -15.973 -7.798 1.00 93.38 104 GLU A CA 1
ATOM 757 C C . GLU A 1 104 ? 0.523 -17.017 -7.184 1.00 93.38 104 GLU A C 1
ATOM 759 O O . GLU A 1 104 ? 0.542 -17.287 -5.969 1.00 93.38 104 GLU A O 1
ATOM 764 N N . GLU A 1 105 ? -0.340 -17.585 -8.033 1.00 89.44 105 GLU A N 1
ATOM 765 C CA . GLU A 1 105 ? -1.331 -18.586 -7.628 1.00 89.44 105 GLU A CA 1
ATOM 766 C C . GLU A 1 105 ? -0.646 -19.860 -7.134 1.00 89.44 105 GLU A C 1
ATOM 768 O O . GLU A 1 105 ? -0.992 -20.352 -6.056 1.00 89.44 105 GLU A O 1
ATOM 773 N N . ASP A 1 106 ? 0.360 -20.331 -7.879 1.00 90.25 106 ASP A N 1
ATOM 774 C CA . ASP A 1 106 ? 1.195 -21.469 -7.509 1.00 90.25 106 ASP A CA 1
ATOM 775 C C . ASP A 1 106 ? 2.170 -21.078 -6.381 1.00 90.25 106 ASP A C 1
ATOM 777 O O . ASP A 1 106 ? 3.029 -20.211 -6.581 1.00 90.25 106 ASP A O 1
ATOM 781 N N . PRO A 1 107 ? 2.069 -21.693 -5.185 1.00 89.00 107 PRO A N 1
ATOM 782 C CA . PRO A 1 107 ? 3.007 -21.457 -4.097 1.00 89.00 107 PRO A CA 1
ATOM 783 C C . PRO A 1 107 ? 4.476 -21.721 -4.447 1.00 89.00 107 PRO A C 1
ATOM 785 O O . PRO A 1 107 ? 5.331 -21.042 -3.877 1.00 89.00 107 PRO A O 1
ATOM 788 N N . ASP A 1 108 ? 4.765 -22.655 -5.357 1.00 88.56 108 ASP A N 1
ATOM 789 C CA . ASP A 1 108 ? 6.133 -23.043 -5.726 1.00 88.56 108 ASP A CA 1
ATOM 790 C C . ASP A 1 108 ? 6.809 -22.000 -6.636 1.00 88.56 108 ASP A C 1
ATOM 792 O O . ASP A 1 108 ? 8.037 -21.896 -6.669 1.00 88.56 108 ASP A O 1
ATOM 796 N N . GLU A 1 109 ? 6.021 -21.168 -7.324 1.00 89.69 109 GLU A N 1
ATOM 797 C CA . GLU A 1 109 ? 6.521 -20.093 -8.190 1.00 89.69 109 GLU A CA 1
ATOM 798 C C . GLU A 1 109 ? 6.694 -18.750 -7.464 1.00 89.69 109 GLU A C 1
ATOM 800 O O . GLU A 1 109 ? 7.284 -17.810 -8.018 1.00 89.69 109 GLU A O 1
ATOM 805 N N . ARG A 1 110 ? 6.185 -18.635 -6.228 1.00 93.94 110 ARG A N 1
ATOM 806 C CA . ARG A 1 110 ? 6.137 -17.370 -5.484 1.00 93.94 110 ARG A CA 1
ATOM 807 C C . ARG A 1 110 ? 7.520 -16.809 -5.220 1.00 93.94 110 ARG A C 1
ATOM 809 O O . ARG A 1 110 ? 8.326 -17.397 -4.505 1.00 93.94 110 ARG A O 1
ATOM 816 N N . ASP A 1 111 ? 7.725 -15.570 -5.655 1.00 95.94 111 ASP A N 1
ATOM 817 C CA . ASP A 1 111 ? 8.941 -14.827 -5.341 1.00 95.94 111 ASP A CA 1
ATOM 818 C C . ASP A 1 111 ? 8.654 -13.369 -4.973 1.00 95.94 111 ASP A C 1
ATOM 820 O O . ASP A 1 111 ? 8.423 -12.510 -5.827 1.00 95.94 111 ASP A O 1
ATOM 824 N N . ALA A 1 112 ? 8.729 -13.066 -3.675 1.00 96.94 112 ALA A N 1
ATOM 825 C CA . ALA A 1 112 ? 8.470 -11.722 -3.159 1.00 96.94 112 ALA A CA 1
ATOM 826 C C . ALA A 1 112 ? 9.428 -10.666 -3.736 1.00 96.94 112 ALA A C 1
ATOM 828 O O . ALA A 1 112 ? 9.043 -9.518 -3.943 1.00 96.94 112 ALA A O 1
ATOM 829 N N . GLU A 1 113 ? 10.673 -11.029 -4.045 1.00 97.00 113 GLU A N 1
ATOM 830 C CA . GLU A 1 113 ? 11.641 -10.091 -4.622 1.00 97.00 113 GLU A CA 1
ATOM 831 C C . GLU A 1 113 ? 11.285 -9.704 -6.066 1.00 97.00 113 GLU A C 1
ATOM 833 O O . GLU A 1 113 ? 11.457 -8.538 -6.433 1.00 97.00 113 GLU A O 1
ATOM 838 N N . SER A 1 114 ? 10.747 -10.636 -6.862 1.00 97.25 114 SER A N 1
ATOM 839 C CA . SER A 1 114 ? 10.194 -10.370 -8.197 1.00 97.25 114 SER A CA 1
ATOM 840 C C . SER A 1 114 ? 9.007 -9.420 -8.121 1.00 97.25 114 SER A C 1
ATOM 842 O O . SER A 1 114 ? 9.029 -8.381 -8.784 1.00 97.25 114 SER A O 1
ATOM 844 N N . ARG A 1 115 ? 8.029 -9.708 -7.251 1.00 98.19 115 ARG A N 1
ATOM 845 C CA . ARG A 1 115 ? 6.856 -8.839 -7.057 1.00 98.19 115 ARG A CA 1
ATOM 846 C C . ARG A 1 115 ? 7.253 -7.444 -6.580 1.00 98.19 115 ARG A C 1
ATOM 848 O O . ARG A 1 115 ? 6.788 -6.439 -7.114 1.00 98.19 115 ARG A O 1
ATOM 855 N N . ALA A 1 116 ? 8.195 -7.357 -5.642 1.00 98.06 116 ALA A N 1
ATOM 856 C CA . ALA A 1 116 ? 8.710 -6.080 -5.158 1.00 98.06 116 ALA A CA 1
ATOM 857 C C . ALA A 1 116 ? 9.487 -5.311 -6.246 1.00 98.06 116 ALA A C 1
ATOM 859 O O . ALA A 1 116 ? 9.411 -4.082 -6.311 1.00 98.06 116 ALA A O 1
ATOM 860 N N . ALA A 1 117 ? 10.238 -6.003 -7.111 1.00 97.88 117 ALA A N 1
ATOM 861 C CA . ALA A 1 117 ? 10.937 -5.382 -8.237 1.00 97.88 117 ALA A CA 1
ATOM 862 C C . ALA A 1 117 ? 9.959 -4.832 -9.286 1.00 97.88 117 ALA A C 1
ATOM 864 O O . ALA A 1 117 ? 10.152 -3.711 -9.764 1.00 97.88 117 ALA A O 1
ATOM 865 N N . ALA A 1 118 ? 8.894 -5.575 -9.592 1.00 98.44 118 ALA A N 1
ATOM 866 C CA . ALA A 1 118 ? 7.813 -5.114 -10.454 1.00 98.44 118 ALA A CA 1
ATOM 867 C C . ALA A 1 118 ? 7.133 -3.868 -9.860 1.00 98.44 118 ALA A C 1
ATOM 869 O O . ALA A 1 118 ? 7.086 -2.826 -10.518 1.00 98.44 118 ALA A O 1
ATOM 870 N N . ALA A 1 119 ? 6.759 -3.912 -8.576 1.00 98.50 119 ALA A N 1
ATOM 871 C CA . ALA A 1 119 ? 6.107 -2.794 -7.900 1.00 98.50 119 ALA A CA 1
ATOM 872 C C . ALA A 1 119 ? 6.973 -1.527 -7.924 1.00 98.50 119 ALA A C 1
ATOM 874 O O . ALA A 1 119 ? 6.483 -0.459 -8.290 1.00 98.50 119 ALA A O 1
ATOM 875 N N . ARG A 1 120 ? 8.281 -1.628 -7.635 1.00 97.94 120 ARG A N 1
ATOM 876 C CA . ARG A 1 120 ? 9.227 -0.493 -7.726 1.00 97.94 120 ARG A CA 1
ATOM 877 C C . ARG A 1 120 ? 9.327 0.096 -9.136 1.00 97.94 120 ARG A C 1
ATOM 879 O O . ARG A 1 120 ? 9.542 1.297 -9.280 1.00 97.94 120 ARG A O 1
ATOM 886 N N . SER A 1 121 ? 9.185 -0.739 -10.160 1.00 98.38 121 SER A N 1
ATOM 887 C CA . SER A 1 121 ? 9.346 -0.343 -11.563 1.00 98.38 121 SER A CA 1
ATOM 888 C C . SER A 1 121 ? 8.163 0.484 -12.075 1.00 98.38 121 SER A C 1
ATOM 890 O O . SER A 1 121 ? 8.354 1.390 -12.888 1.00 98.38 121 SER A O 1
ATOM 892 N N . LEU A 1 122 ? 6.953 0.232 -11.564 1.00 98.62 122 LEU A N 1
ATOM 893 C CA . LEU A 1 122 ? 5.717 0.862 -12.041 1.00 98.62 122 LEU A CA 1
ATOM 894 C C . LEU A 1 122 ? 5.729 2.394 -11.967 1.00 98.62 122 LEU A C 1
ATOM 896 O O . LEU A 1 122 ? 5.349 3.040 -12.939 1.00 98.62 122 LEU A O 1
ATOM 900 N N . ALA A 1 123 ? 6.218 2.996 -10.878 1.00 97.81 123 ALA A N 1
ATOM 901 C CA . ALA A 1 123 ? 6.249 4.459 -10.764 1.00 97.81 123 ALA A CA 1
ATOM 902 C C . ALA A 1 123 ? 7.158 5.127 -11.808 1.00 97.81 123 ALA A C 1
ATOM 904 O O . ALA A 1 123 ? 6.843 6.208 -12.304 1.00 97.81 123 ALA A O 1
ATOM 905 N N . THR A 1 124 ? 8.278 4.489 -12.154 1.00 98.06 124 THR A N 1
ATOM 906 C CA . THR A 1 124 ? 9.186 4.976 -13.203 1.00 98.06 124 THR A CA 1
ATOM 907 C C . THR A 1 124 ? 8.575 4.793 -14.592 1.00 98.06 124 THR A C 1
ATOM 909 O O . THR A 1 124 ? 8.678 5.685 -15.434 1.00 98.06 124 THR A O 1
ATOM 912 N N . LEU A 1 125 ? 7.901 3.664 -14.827 1.00 98.19 125 LEU A N 1
ATOM 913 C CA . LEU A 1 125 ? 7.237 3.382 -16.098 1.00 98.19 125 LEU A CA 1
ATOM 914 C C . LEU A 1 125 ? 6.078 4.347 -16.365 1.00 98.19 125 LEU A C 1
ATOM 916 O O . LEU A 1 125 ? 6.004 4.903 -17.457 1.00 98.19 125 LEU A O 1
ATOM 920 N N . VAL A 1 126 ? 5.221 4.603 -15.371 1.00 98.38 126 VAL A N 1
ATOM 921 C CA . VAL A 1 126 ? 4.128 5.583 -15.495 1.00 98.38 126 VAL A CA 1
ATOM 922 C C . VAL A 1 126 ? 4.683 6.986 -15.750 1.00 98.38 126 VAL A C 1
ATOM 924 O O . VAL A 1 126 ? 4.217 7.663 -16.663 1.00 98.38 126 VAL A O 1
ATOM 927 N N . ALA A 1 127 ? 5.741 7.393 -15.037 1.00 97.69 127 ALA A N 1
ATOM 928 C CA . ALA A 1 127 ? 6.399 8.684 -15.268 1.00 97.69 127 ALA A CA 1
ATOM 929 C C . ALA A 1 127 ? 6.926 8.840 -16.705 1.00 97.69 127 ALA A C 1
ATOM 931 O O . ALA A 1 127 ? 6.955 9.944 -17.245 1.00 97.69 127 ALA A O 1
ATOM 932 N N . SER A 1 128 ? 7.352 7.731 -17.315 1.00 96.69 128 SER A N 1
ATOM 933 C CA . SER A 1 128 ? 7.886 7.690 -18.680 1.00 96.69 128 SER A CA 1
ATOM 934 C C . SER A 1 128 ? 6.790 7.631 -19.750 1.00 96.69 128 SER A C 1
ATOM 936 O O . SER A 1 128 ? 7.087 7.780 -20.933 1.00 96.69 128 SER A O 1
ATOM 938 N N . LEU A 1 129 ? 5.533 7.409 -19.358 1.00 96.38 129 LEU A N 1
ATOM 939 C CA . LEU A 1 129 ? 4.385 7.205 -20.245 1.00 96.38 129 LEU A CA 1
ATOM 940 C C . LEU A 1 129 ? 3.186 8.078 -19.818 1.00 96.38 129 LEU A C 1
ATOM 942 O O . LEU A 1 129 ? 2.092 7.553 -19.601 1.00 96.38 129 LEU A O 1
ATOM 946 N N . PRO A 1 130 ? 3.347 9.414 -19.714 1.00 95.38 130 PRO A N 1
ATOM 947 C CA . PRO A 1 130 ? 2.322 10.298 -19.148 1.00 95.38 130 PRO A CA 1
ATOM 948 C C . PRO A 1 130 ? 1.018 10.344 -19.959 1.00 95.38 130 PRO A C 1
ATOM 950 O O . PRO A 1 130 ? -0.011 10.756 -19.436 1.00 95.38 130 PRO A O 1
ATOM 953 N N . SER A 1 131 ? 1.038 9.924 -21.228 1.00 95.62 131 SER A N 1
ATOM 954 C CA . SER A 1 131 ? -0.155 9.859 -22.078 1.00 95.62 131 SER A CA 1
ATOM 955 C C . SER A 1 131 ? -1.074 8.669 -21.775 1.00 95.62 131 SER A C 1
ATOM 957 O O . SER A 1 131 ? -2.220 8.675 -22.218 1.00 95.62 131 SER A O 1
ATOM 959 N N . LEU A 1 132 ? -0.613 7.653 -21.035 1.00 97.19 132 LEU A N 1
ATOM 960 C CA . LEU A 1 132 ? -1.380 6.433 -20.748 1.00 97.19 132 LEU A CA 1
ATOM 961 C C . LEU A 1 132 ? -2.142 6.540 -19.421 1.00 97.19 132 LEU A C 1
ATOM 963 O O . LEU A 1 132 ? -1.938 5.752 -18.497 1.00 97.19 132 LEU A O 1
ATOM 967 N N . VAL A 1 133 ? -3.018 7.540 -19.321 1.00 97.25 133 VAL A N 1
ATOM 968 C CA . VAL A 1 133 ? -3.723 7.891 -18.077 1.00 97.25 133 VAL A CA 1
ATOM 969 C C . VAL A 1 133 ? -4.566 6.734 -17.529 1.00 97.25 133 VAL A C 1
ATOM 971 O O . VAL A 1 133 ? -4.439 6.391 -16.354 1.00 97.25 133 VAL A O 1
ATOM 974 N N . GLU A 1 134 ? -5.391 6.087 -18.358 1.00 97.56 134 GLU A N 1
ATOM 975 C CA . GLU A 1 134 ? -6.245 4.981 -17.891 1.00 97.56 134 GLU A CA 1
ATOM 976 C C . GLU A 1 134 ? -5.422 3.788 -17.403 1.00 97.56 134 GLU A C 1
ATOM 978 O O . GLU A 1 134 ? -5.720 3.184 -16.370 1.00 97.56 134 GLU A O 1
ATOM 983 N N . ARG A 1 135 ? -4.319 3.487 -18.092 1.00 97.69 135 ARG A N 1
ATOM 984 C CA . ARG A 1 135 ? -3.396 2.439 -17.662 1.00 97.69 135 ARG A CA 1
ATOM 985 C C . ARG A 1 135 ? -2.675 2.807 -16.374 1.00 97.69 135 ARG A C 1
ATOM 987 O O . ARG A 1 135 ? -2.475 1.934 -15.535 1.00 97.69 135 ARG A O 1
ATOM 994 N N . ALA A 1 136 ? -2.324 4.077 -16.180 1.00 98.12 136 ALA A N 1
ATOM 995 C CA . ALA A 1 136 ? -1.763 4.571 -14.927 1.00 98.12 136 ALA A CA 1
ATOM 996 C C . ALA A 1 136 ? -2.766 4.453 -13.763 1.00 98.12 136 ALA A C 1
ATOM 998 O O . ALA A 1 136 ? -2.378 4.050 -12.667 1.00 98.12 136 ALA A O 1
ATOM 999 N N . ARG A 1 137 ? -4.064 4.701 -13.991 1.00 98.25 137 ARG A N 1
ATOM 1000 C CA . ARG A 1 137 ? -5.119 4.416 -12.997 1.00 98.25 137 ARG A CA 1
ATOM 1001 C C . ARG A 1 137 ? -5.240 2.921 -12.701 1.00 98.25 137 ARG A C 1
ATOM 1003 O O . ARG A 1 137 ? -5.361 2.543 -11.539 1.00 98.25 137 ARG A O 1
ATOM 1010 N N . ALA A 1 138 ? -5.150 2.061 -13.715 1.00 98.19 138 ALA A N 1
ATOM 1011 C CA . ALA A 1 138 ? -5.129 0.612 -13.511 1.00 98.19 138 ALA A CA 1
ATOM 1012 C C . ALA A 1 138 ? -3.890 0.161 -12.712 1.00 98.19 138 ALA A C 1
ATOM 1014 O O . ALA A 1 138 ? -4.010 -0.671 -11.821 1.00 98.19 138 ALA A O 1
ATOM 1015 N N . VAL A 1 139 ? -2.731 0.790 -12.931 1.00 98.69 139 VAL A N 1
ATOM 1016 C CA . VAL A 1 139 ? -1.515 0.567 -12.129 1.00 98.69 139 VAL A CA 1
ATOM 1017 C C . VAL A 1 139 ? -1.725 0.912 -10.652 1.00 98.69 139 VAL A C 1
ATOM 1019 O O . VAL A 1 139 ? -1.211 0.205 -9.789 1.00 98.69 139 VAL A O 1
ATOM 1022 N N . VAL A 1 140 ? -2.505 1.949 -10.324 1.00 98.62 140 VAL A N 1
ATOM 1023 C CA . VAL A 1 140 ? -2.892 2.216 -8.925 1.00 98.62 140 VAL A CA 1
ATOM 1024 C C . VAL A 1 140 ? -3.652 1.022 -8.338 1.00 98.62 140 VAL A C 1
ATOM 1026 O O . VAL A 1 140 ? -3.380 0.631 -7.205 1.00 98.62 140 VAL A O 1
ATOM 1029 N N . ALA A 1 141 ? -4.564 0.404 -9.095 1.00 97.38 141 ALA A N 1
ATOM 1030 C CA . ALA A 1 141 ? -5.275 -0.792 -8.644 1.00 97.38 141 ALA A CA 1
ATOM 1031 C C . ALA A 1 141 ? -4.334 -1.997 -8.451 1.00 97.38 141 ALA A C 1
ATOM 1033 O O . ALA A 1 141 ? -4.427 -2.653 -7.414 1.00 97.38 141 ALA A O 1
ATOM 1034 N N . ASP A 1 142 ? -3.399 -2.233 -9.377 1.00 98.44 142 ASP A N 1
ATOM 1035 C CA . ASP A 1 142 ? -2.389 -3.300 -9.262 1.00 98.44 142 ASP A CA 1
ATOM 1036 C C . ASP A 1 142 ? -1.516 -3.107 -8.001 1.00 98.44 142 ASP A C 1
ATOM 1038 O O . ASP A 1 142 ? -1.247 -4.040 -7.241 1.00 98.44 142 ASP A O 1
ATOM 1042 N N . LEU A 1 143 ? -1.119 -1.861 -7.715 1.00 98.75 143 LEU A N 1
ATOM 1043 C CA . LEU A 1 143 ? -0.344 -1.508 -6.522 1.00 98.75 143 LEU A CA 1
ATOM 1044 C C . LEU A 1 143 ? -1.148 -1.690 -5.229 1.00 98.75 143 LEU A C 1
ATOM 1046 O O . LEU A 1 143 ? -0.595 -2.159 -4.236 1.00 98.75 143 LEU A O 1
ATOM 1050 N N . LEU A 1 144 ? -2.444 -1.366 -5.231 1.00 97.75 144 LEU A N 1
ATOM 1051 C CA . LEU A 1 144 ? -3.326 -1.637 -4.092 1.00 97.75 144 LEU A CA 1
ATOM 1052 C C . LEU A 1 144 ? -3.434 -3.143 -3.811 1.00 97.75 144 LEU A C 1
ATOM 1054 O O . LEU A 1 144 ? -3.408 -3.530 -2.646 1.00 97.75 144 LEU A O 1
ATOM 1058 N N . VAL A 1 145 ? -3.487 -3.990 -4.846 1.00 96.56 145 VAL A N 1
ATOM 1059 C CA . VAL A 1 145 ? -3.449 -5.457 -4.693 1.00 96.56 145 VAL A CA 1
ATOM 1060 C C . VAL A 1 145 ? -2.107 -5.912 -4.116 1.00 96.56 145 VAL A C 1
ATOM 1062 O O . VAL A 1 145 ? -2.079 -6.696 -3.170 1.00 96.56 145 VAL A O 1
ATOM 1065 N N . ALA A 1 146 ? -0.989 -5.384 -4.615 1.00 96.94 146 ALA A N 1
ATOM 1066 C CA . ALA A 1 146 ? 0.347 -5.721 -4.116 1.00 96.94 146 ALA A CA 1
ATOM 1067 C C . ALA A 1 146 ? 0.556 -5.342 -2.633 1.00 96.94 146 ALA A C 1
ATOM 1069 O O . ALA A 1 146 ? 1.349 -5.964 -1.923 1.00 96.94 146 ALA A O 1
ATOM 1070 N N . MET A 1 147 ? -0.178 -4.347 -2.125 1.00 95.25 147 MET A N 1
ATOM 1071 C CA . MET A 1 147 ? -0.166 -3.977 -0.706 1.00 95.25 147 MET A CA 1
ATOM 1072 C C . MET A 1 147 ? -0.856 -4.996 0.214 1.00 95.25 147 MET A C 1
ATOM 1074 O O . MET A 1 147 ? -0.687 -4.892 1.430 1.00 95.25 147 MET A O 1
ATOM 1078 N N . GLU A 1 148 ? -1.575 -5.975 -0.338 1.00 92.94 148 GLU A N 1
ATOM 1079 C CA . GLU A 1 148 ? -2.178 -7.103 0.389 1.00 92.94 148 GLU A CA 1
ATOM 1080 C C . GLU A 1 148 ? -1.258 -8.333 0.460 1.00 92.94 148 GLU A C 1
ATOM 1082 O O . GLU A 1 148 ? -1.671 -9.409 0.897 1.00 92.94 148 GLU A O 1
ATOM 1087 N N . ASP A 1 149 ? -0.005 -8.215 0.018 1.00 93.75 149 ASP A N 1
ATOM 1088 C CA . ASP A 1 149 ? 0.939 -9.324 0.081 1.00 93.75 149 ASP A CA 1
ATOM 1089 C C . ASP A 1 149 ? 1.420 -9.542 1.519 1.00 93.75 149 ASP A C 1
ATOM 1091 O O . ASP A 1 149 ? 2.330 -8.862 1.984 1.00 93.75 149 ASP A O 1
ATOM 1095 N N . TYR A 1 150 ? 0.821 -10.505 2.218 1.00 90.62 150 TYR A N 1
ATOM 1096 C CA . TYR A 1 150 ? 1.231 -10.976 3.548 1.00 90.62 150 TYR A CA 1
ATOM 1097 C C . TYR A 1 150 ? 1.928 -12.346 3.491 1.00 90.62 150 TYR A C 1
ATOM 1099 O O . TYR A 1 150 ? 1.794 -13.155 4.411 1.00 90.62 150 TYR A O 1
ATOM 1107 N N . SER A 1 151 ? 2.634 -12.639 2.394 1.00 91.19 151 SER A N 1
ATOM 1108 C CA . SER A 1 151 ? 3.371 -13.897 2.245 1.00 91.19 151 SER A CA 1
ATOM 1109 C C . SER A 1 151 ? 4.513 -14.024 3.258 1.00 91.19 151 SER A C 1
ATOM 1111 O O . SER A 1 151 ? 5.210 -13.060 3.587 1.00 91.19 151 SER A O 1
ATOM 1113 N N . ILE A 1 152 ? 4.695 -15.247 3.758 1.00 90.44 152 ILE A N 1
ATOM 1114 C CA . ILE A 1 152 ? 5.706 -15.606 4.752 1.00 90.44 152 ILE A CA 1
ATOM 1115 C C . ILE A 1 152 ? 6.511 -16.785 4.208 1.00 90.44 152 ILE A C 1
ATOM 1117 O O . ILE A 1 152 ? 5.924 -17.749 3.716 1.00 90.44 152 ILE A O 1
ATOM 1121 N N . ASP A 1 153 ? 7.835 -16.723 4.332 1.00 90.88 153 ASP A N 1
ATOM 1122 C CA . ASP A 1 153 ? 8.737 -17.851 4.090 1.00 90.88 153 ASP A CA 1
ATOM 1123 C C . ASP A 1 153 ? 9.699 -18.056 5.281 1.00 90.88 153 ASP A C 1
ATOM 1125 O O . ASP A 1 153 ? 9.498 -17.517 6.374 1.00 90.88 153 ASP A O 1
ATOM 1129 N N . ASN A 1 154 ? 10.756 -18.852 5.098 1.00 91.88 154 ASN A N 1
ATOM 1130 C CA . ASN A 1 154 ? 11.765 -19.113 6.131 1.00 91.88 154 ASN A CA 1
ATOM 1131 C C . ASN A 1 154 ? 12.568 -17.870 6.579 1.00 91.88 154 ASN A C 1
ATOM 1133 O O . ASN A 1 154 ? 13.283 -17.939 7.578 1.00 91.88 154 ASN A O 1
ATOM 1137 N N . ARG A 1 155 ? 12.452 -16.741 5.873 1.00 91.88 155 ARG A N 1
ATOM 1138 C CA . ARG A 1 155 ? 13.045 -15.431 6.183 1.00 91.88 155 ARG A CA 1
ATOM 1139 C C . ARG A 1 155 ? 12.061 -14.500 6.904 1.00 91.88 155 ARG A C 1
ATOM 1141 O O . ARG A 1 155 ? 12.443 -13.388 7.266 1.00 91.88 155 ARG A O 1
ATOM 1148 N N . GLY A 1 156 ? 10.821 -14.937 7.142 1.00 90.88 156 GLY A N 1
ATOM 1149 C CA . GLY A 1 156 ? 9.770 -14.164 7.806 1.00 90.88 156 GLY A CA 1
ATOM 1150 C C . GLY A 1 156 ? 8.752 -13.576 6.825 1.00 90.88 156 GLY A C 1
ATOM 1151 O O . GLY A 1 156 ? 8.458 -14.181 5.800 1.00 90.88 156 GLY A O 1
ATOM 1152 N N . ASP A 1 157 ? 8.182 -12.411 7.154 1.00 90.56 157 ASP A N 1
ATOM 1153 C CA . ASP A 1 157 ? 7.207 -11.696 6.306 1.00 90.56 157 ASP A CA 1
ATOM 1154 C C . ASP A 1 157 ? 7.915 -11.055 5.103 1.00 90.56 157 ASP A C 1
ATOM 1156 O O . ASP A 1 157 ? 8.249 -9.867 5.103 1.00 90.56 157 ASP A O 1
ATOM 1160 N N . VAL A 1 158 ? 8.183 -11.865 4.082 1.00 95.19 158 VAL A N 1
ATOM 1161 C CA . VAL A 1 158 ? 8.774 -11.419 2.814 1.00 95.19 158 VAL A CA 1
ATOM 1162 C C . VAL A 1 158 ? 7.805 -10.584 1.982 1.00 95.19 158 VAL A C 1
ATOM 1164 O O . VAL A 1 158 ? 8.242 -9.719 1.222 1.00 95.19 158 VAL A O 1
ATOM 1167 N N . GLY A 1 159 ? 6.495 -10.749 2.191 1.00 95.50 159 GLY A N 1
ATOM 1168 C CA . GLY A 1 159 ? 5.469 -9.879 1.622 1.00 95.50 159 GLY A CA 1
ATOM 1169 C C . GLY A 1 159 ? 5.661 -8.411 2.010 1.00 95.50 159 GLY A C 1
ATOM 1170 O O . GLY A 1 159 ? 5.377 -7.513 1.219 1.00 95.50 159 GLY A O 1
ATOM 1171 N N . SER A 1 160 ? 6.255 -8.133 3.176 1.00 94.56 160 SER A N 1
ATOM 1172 C CA . SER A 1 160 ? 6.578 -6.768 3.606 1.00 94.56 160 SER A CA 1
ATOM 1173 C C . SER A 1 160 ? 7.453 -5.997 2.611 1.00 94.56 160 SER A C 1
ATOM 1175 O O . SER A 1 160 ? 7.271 -4.788 2.470 1.00 94.56 160 SER A O 1
ATOM 1177 N N . TRP A 1 161 ? 8.326 -6.679 1.860 1.00 97.25 161 TRP A N 1
ATOM 1178 C CA . TRP A 1 161 ? 9.155 -6.063 0.817 1.00 97.25 161 TRP A CA 1
ATOM 1179 C C . TRP A 1 161 ? 8.322 -5.599 -0.378 1.00 97.25 161 TRP A C 1
ATOM 1181 O O . TRP A 1 161 ? 8.611 -4.562 -0.979 1.00 97.25 161 TRP A O 1
ATOM 1191 N N . VAL A 1 162 ? 7.280 -6.364 -0.711 1.00 97.94 162 VAL A N 1
ATOM 1192 C CA . VAL A 1 162 ? 6.314 -6.033 -1.762 1.00 97.94 162 VAL A CA 1
ATOM 1193 C C . VAL A 1 162 ? 5.441 -4.876 -1.302 1.00 97.94 162 VAL A C 1
ATOM 1195 O O . VAL A 1 162 ? 5.322 -3.889 -2.022 1.00 97.94 162 VAL A O 1
ATOM 1198 N N . ARG A 1 163 ? 4.917 -4.934 -0.071 1.00 96.88 163 ARG A N 1
ATOM 1199 C CA . ARG A 1 163 ? 4.094 -3.859 0.504 1.00 96.88 163 ARG A CA 1
ATOM 1200 C C . ARG A 1 163 ? 4.861 -2.541 0.586 1.00 96.88 163 ARG A C 1
ATOM 1202 O O . ARG A 1 163 ? 4.310 -1.509 0.225 1.00 96.88 163 ARG A O 1
ATOM 1209 N N . GLU A 1 164 ? 6.125 -2.558 1.008 1.00 96.75 164 GLU A N 1
ATOM 1210 C CA . GLU A 1 164 ? 6.986 -1.367 1.032 1.00 96.75 164 GLU A CA 1
ATOM 1211 C C . GLU A 1 164 ? 7.213 -0.802 -0.380 1.00 96.75 164 GLU A C 1
ATOM 1213 O O . GLU A 1 164 ? 7.013 0.390 -0.609 1.00 96.75 164 GLU A O 1
ATOM 1218 N N . ALA A 1 165 ? 7.551 -1.652 -1.354 1.00 98.12 165 ALA A N 1
ATOM 1219 C CA . ALA A 1 165 ? 7.699 -1.241 -2.750 1.00 98.12 165 ALA A CA 1
ATOM 1220 C C . ALA A 1 165 ? 6.404 -0.656 -3.340 1.00 98.12 165 ALA A C 1
ATOM 1222 O O . ALA A 1 165 ? 6.436 0.374 -4.016 1.00 98.12 165 ALA A O 1
ATOM 1223 N N . ALA A 1 166 ? 5.268 -1.299 -3.071 1.00 98.44 166 ALA A N 1
ATOM 1224 C CA . ALA A 1 166 ? 3.965 -0.891 -3.568 1.00 98.44 166 ALA A CA 1
ATOM 1225 C C . ALA A 1 166 ? 3.513 0.426 -2.936 1.00 98.44 166 ALA A C 1
ATOM 1227 O O . ALA A 1 166 ? 3.077 1.316 -3.660 1.00 98.44 166 ALA A O 1
ATOM 1228 N N . LEU A 1 167 ? 3.720 0.600 -1.624 1.00 97.56 167 LEU A N 1
ATOM 1229 C CA . LEU A 1 167 ? 3.532 1.876 -0.936 1.00 97.56 167 LEU A CA 1
ATOM 1230 C C . LEU A 1 167 ? 4.290 2.977 -1.674 1.00 97.56 167 LEU A C 1
ATOM 1232 O O . LEU A 1 167 ? 3.663 3.983 -2.012 1.00 97.56 167 LEU A O 1
ATOM 1236 N N . VAL A 1 168 ? 5.596 2.760 -1.930 1.00 97.44 168 VAL A N 1
ATOM 1237 C CA . VAL A 1 168 ? 6.516 3.657 -2.666 1.00 97.44 168 VAL A CA 1
ATOM 1238 C C . VAL A 1 168 ? 5.977 4.084 -4.020 1.00 97.44 168 VAL A C 1
ATOM 1240 O O . VAL A 1 168 ? 5.925 5.274 -4.339 1.00 97.44 168 VAL A O 1
ATOM 1243 N N . SER A 1 169 ? 5.543 3.123 -4.813 1.00 98.62 169 SER A N 1
ATOM 1244 C CA . SER A 1 169 ? 5.057 3.422 -6.149 1.00 98.62 169 SER A CA 1
ATOM 1245 C C . SER A 1 169 ? 3.647 4.011 -6.159 1.00 98.62 169 SER A C 1
ATOM 1247 O O . SER A 1 169 ? 3.379 4.870 -6.994 1.00 98.62 169 SER A O 1
ATOM 1249 N N . LEU A 1 170 ? 2.774 3.624 -5.222 1.00 98.69 170 LEU A N 1
ATOM 1250 C CA . LEU A 1 170 ? 1.384 4.082 -5.159 1.00 98.69 170 LEU A CA 1
ATOM 1251 C C . LEU A 1 170 ? 1.302 5.598 -4.996 1.00 98.69 170 LEU A C 1
ATOM 1253 O O . LEU A 1 170 ? 0.656 6.254 -5.804 1.00 98.69 170 LEU A O 1
ATOM 1257 N N . GLU A 1 171 ? 1.970 6.167 -3.987 1.00 98.00 171 GLU A N 1
ATOM 1258 C CA . GLU A 1 171 ? 1.911 7.622 -3.776 1.00 98.00 171 GLU A CA 1
ATOM 1259 C C . GLU A 1 171 ? 2.591 8.391 -4.915 1.00 98.00 171 GLU A C 1
ATOM 1261 O O . GLU A 1 171 ? 2.045 9.404 -5.334 1.00 98.00 171 GLU A O 1
ATOM 1266 N N . ARG A 1 172 ? 3.669 7.875 -5.523 1.00 98.12 172 ARG A N 1
ATOM 1267 C CA . ARG A 1 172 ? 4.285 8.518 -6.698 1.00 98.12 172 ARG A CA 1
ATOM 1268 C C . ARG A 1 172 ? 3.355 8.537 -7.911 1.00 98.12 172 ARG A C 1
ATOM 1270 O O . ARG A 1 172 ? 3.236 9.572 -8.563 1.00 98.12 172 ARG A O 1
ATOM 1277 N N . VAL A 1 173 ? 2.702 7.416 -8.222 1.00 98.62 173 VAL A N 1
ATOM 1278 C CA . VAL A 1 173 ? 1.747 7.321 -9.340 1.00 98.62 173 VAL A CA 1
ATOM 1279 C C . VAL A 1 173 ? 0.505 8.167 -9.054 1.00 98.62 173 VAL A C 1
ATOM 1281 O O . VAL A 1 173 ? 0.073 8.928 -9.917 1.00 98.62 173 VAL A O 1
ATOM 1284 N N . ALA A 1 174 ? -0.035 8.103 -7.834 1.00 98.50 174 ALA A N 1
ATOM 1285 C CA . ALA A 1 174 ? -1.170 8.923 -7.424 1.00 98.50 174 ALA A CA 1
ATOM 1286 C C . ALA A 1 174 ? -0.836 10.420 -7.497 1.00 98.50 174 ALA A C 1
ATOM 1288 O O . ALA A 1 174 ? -1.624 11.183 -8.043 1.00 98.50 174 ALA A O 1
ATOM 1289 N N . ALA A 1 175 ? 0.345 10.841 -7.036 1.00 97.31 175 ALA A N 1
ATOM 1290 C CA . ALA A 1 175 ? 0.801 12.225 -7.128 1.00 97.31 175 ALA A CA 1
ATOM 1291 C C . ALA A 1 175 ? 0.972 12.689 -8.582 1.00 97.31 175 ALA A C 1
ATOM 1293 O O . ALA A 1 175 ? 0.645 13.832 -8.887 1.00 97.31 175 ALA A O 1
ATOM 1294 N N . GLN A 1 176 ? 1.434 11.824 -9.492 1.00 97.50 176 GLN A N 1
ATOM 1295 C CA . GLN A 1 176 ? 1.514 12.134 -10.926 1.00 97.50 176 GLN A CA 1
ATOM 1296 C C . GLN A 1 176 ? 0.129 12.308 -11.556 1.00 97.50 176 GLN A C 1
ATOM 1298 O O . GLN A 1 176 ? -0.111 13.306 -12.234 1.00 97.50 176 GLN A O 1
ATOM 1303 N N . LEU A 1 177 ? -0.797 11.380 -11.294 1.00 98.50 177 LEU A N 1
ATOM 1304 C CA . LEU A 1 177 ? -2.184 11.478 -11.759 1.00 98.50 177 LEU A CA 1
ATOM 1305 C C . LEU A 1 177 ? -2.857 12.734 -11.203 1.00 98.50 177 LEU A C 1
ATOM 1307 O O . LEU A 1 177 ? -3.481 13.492 -11.938 1.00 98.50 177 LEU A O 1
ATOM 1311 N N . LEU A 1 178 ? -2.670 13.005 -9.915 1.00 97.88 178 LEU A N 1
ATOM 1312 C CA . LEU A 1 178 ? -3.186 14.196 -9.259 1.00 97.88 178 LEU A CA 1
ATOM 1313 C C . LEU A 1 178 ? -2.569 15.471 -9.848 1.00 97.88 178 LEU A C 1
ATOM 1315 O O . LEU A 1 178 ? -3.266 16.465 -10.060 1.00 97.88 178 LEU A O 1
ATOM 1319 N N . ALA A 1 179 ? -1.269 15.438 -10.161 1.00 96.56 179 ALA A N 1
ATOM 1320 C CA . ALA A 1 179 ? -0.571 16.543 -10.795 1.00 96.56 179 ALA A CA 1
ATOM 1321 C C . ALA A 1 179 ? -1.165 16.890 -12.167 1.00 96.56 179 ALA A C 1
ATOM 1323 O O . ALA A 1 179 ? -1.276 18.077 -12.480 1.00 96.56 179 ALA A O 1
ATOM 1324 N N . ALA A 1 180 ? -1.579 15.869 -12.919 1.00 96.88 180 ALA A N 1
ATOM 1325 C CA . ALA A 1 180 ? -2.230 15.979 -14.220 1.00 96.88 180 ALA A CA 1
ATOM 1326 C C . ALA A 1 180 ? -3.737 16.303 -14.149 1.00 96.88 180 ALA A C 1
ATOM 1328 O O . ALA A 1 180 ? -4.335 16.571 -15.183 1.00 96.88 180 ALA A O 1
ATOM 1329 N N . GLY A 1 181 ? -4.352 16.306 -12.958 1.00 97.50 181 GLY A N 1
ATOM 1330 C CA . GLY A 1 181 ? -5.807 16.461 -12.812 1.00 97.50 181 GLY A CA 1
ATOM 1331 C C . GLY A 1 181 ? -6.597 15.195 -13.169 1.00 97.50 181 GLY A C 1
ATOM 1332 O O . GLY A 1 181 ? -7.787 15.266 -13.444 1.00 97.50 181 GLY A O 1
ATOM 1333 N N . GLU A 1 182 ? -5.932 14.040 -13.156 1.00 97.81 182 GLU A N 1
ATOM 1334 C CA . GLU A 1 182 ? -6.444 12.759 -13.645 1.00 97.81 182 GLU A CA 1
ATOM 1335 C C . GLU A 1 182 ? -6.676 11.726 -12.527 1.00 97.81 182 GLU A C 1
ATOM 1337 O O . GLU A 1 182 ? -7.005 10.573 -12.817 1.00 97.81 182 GLU A O 1
ATOM 1342 N N . LEU A 1 183 ? -6.496 12.097 -11.253 1.00 98.06 183 LEU A N 1
ATOM 1343 C CA . LEU A 1 183 ? -6.808 11.237 -10.107 1.00 98.06 183 LEU A CA 1
ATOM 1344 C C . LEU A 1 183 ? -8.237 11.525 -9.607 1.00 98.06 183 LEU A C 1
ATOM 1346 O O . LEU A 1 183 ? -8.445 12.579 -9.008 1.00 98.06 183 LEU A O 1
ATOM 1350 N N . PRO A 1 184 ? -9.214 10.623 -9.814 1.00 97.88 184 PRO A N 1
ATOM 1351 C CA . PRO A 1 184 ? -10.571 10.827 -9.313 1.00 97.88 184 PRO A CA 1
ATOM 1352 C C . PRO A 1 184 ? -10.648 10.636 -7.791 1.00 97.88 184 PRO A C 1
ATOM 1354 O O . PRO A 1 184 ? -9.901 9.833 -7.225 1.00 97.88 184 PRO A O 1
ATOM 1357 N N . ASP A 1 185 ? -11.611 11.309 -7.151 1.00 98.19 185 ASP A N 1
ATOM 1358 C CA . ASP A 1 185 ? -11.846 11.264 -5.698 1.00 98.19 185 ASP A CA 1
ATOM 1359 C C . ASP A 1 185 ? -11.930 9.836 -5.152 1.00 98.19 185 ASP A C 1
ATOM 1361 O O . ASP A 1 185 ? -11.265 9.506 -4.175 1.00 98.19 185 ASP A O 1
ATOM 1365 N N . GLU A 1 186 ? -12.686 8.956 -5.810 1.00 98.00 186 GLU A N 1
ATOM 1366 C CA . GLU A 1 186 ? -12.834 7.561 -5.381 1.00 98.00 186 GLU A CA 1
ATOM 1367 C C . GLU A 1 186 ? -11.481 6.833 -5.313 1.00 98.00 186 GLU A C 1
ATOM 1369 O O . GLU A 1 186 ? -11.186 6.121 -4.350 1.00 98.00 186 GLU A O 1
ATOM 1374 N N . LEU A 1 187 ? -10.624 7.033 -6.318 1.00 98.25 187 LEU A N 1
ATOM 1375 C CA . LEU A 1 187 ? -9.312 6.397 -6.361 1.00 98.25 187 LEU A CA 1
ATOM 1376 C C . LEU A 1 187 ? -8.357 7.030 -5.341 1.00 98.25 187 LEU A C 1
ATOM 1378 O O . LEU A 1 187 ? -7.600 6.307 -4.693 1.00 98.25 187 LEU A O 1
ATOM 1382 N N . ALA A 1 188 ? -8.434 8.349 -5.136 1.00 98.44 188 ALA A N 1
ATOM 1383 C CA . ALA A 1 188 ? -7.686 9.045 -4.091 1.00 98.44 188 ALA A CA 1
ATOM 1384 C C . ALA A 1 188 ? -8.057 8.533 -2.688 1.00 98.44 188 ALA A C 1
ATOM 1386 O O . ALA A 1 188 ? -7.167 8.225 -1.893 1.00 98.44 188 ALA A O 1
ATOM 1387 N N . LEU A 1 189 ? 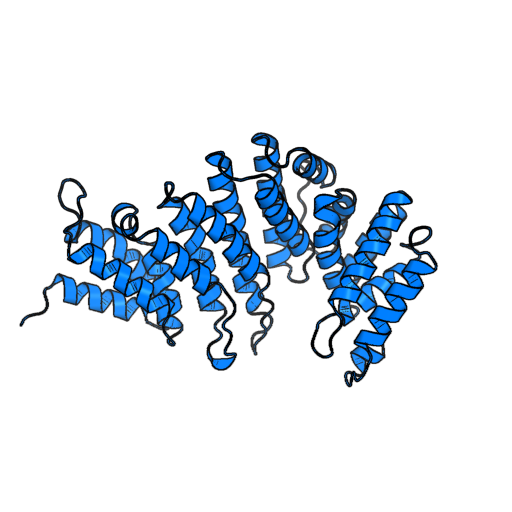-9.351 8.353 -2.404 1.00 98.56 189 LEU A N 1
ATOM 1388 C CA . LEU A 1 189 ? -9.843 7.797 -1.141 1.00 98.56 189 LEU A CA 1
ATOM 1389 C C . LEU A 1 189 ? -9.357 6.364 -0.917 1.00 98.56 189 LEU A C 1
ATOM 1391 O O . LEU A 1 189 ? -8.927 6.030 0.185 1.00 98.56 189 LEU A O 1
ATOM 1395 N N . ARG A 1 190 ? -9.343 5.525 -1.960 1.00 98.44 190 ARG A N 1
ATOM 1396 C CA . ARG A 1 190 ? -8.774 4.167 -1.878 1.00 98.44 190 ARG A CA 1
ATOM 1397 C C . ARG A 1 190 ? -7.278 4.189 -1.558 1.00 98.44 190 ARG A C 1
ATOM 1399 O O . ARG A 1 190 ? -6.829 3.405 -0.720 1.00 98.44 190 ARG A O 1
ATOM 1406 N N . CYS A 1 191 ? -6.515 5.093 -2.175 1.00 98.62 191 CYS A N 1
ATOM 1407 C CA . CYS A 1 191 ? -5.095 5.278 -1.868 1.00 98.62 191 CYS A CA 1
ATOM 1408 C C . CYS A 1 191 ? -4.882 5.718 -0.414 1.00 98.62 191 CYS A C 1
ATOM 1410 O O . CYS A 1 191 ? -4.105 5.088 0.305 1.00 98.62 191 CYS A O 1
ATOM 1412 N N . LEU A 1 192 ? -5.595 6.757 0.034 1.00 98.62 192 LEU A N 1
ATOM 1413 C CA . LEU A 1 192 ? -5.525 7.261 1.408 1.00 98.62 192 LEU A CA 1
ATOM 1414 C C . LEU A 1 192 ? -5.934 6.188 2.424 1.00 98.62 192 LEU A C 1
ATOM 1416 O O . LEU A 1 192 ? -5.236 5.994 3.413 1.00 98.62 192 LEU A O 1
ATOM 1420 N N . GLY A 1 193 ? -7.009 5.442 2.164 1.00 98.25 193 GLY A N 1
ATOM 1421 C CA . GLY A 1 193 ? -7.470 4.356 3.029 1.00 98.25 193 GLY A CA 1
ATOM 1422 C C . GLY A 1 193 ? -6.433 3.242 3.170 1.00 98.25 193 GLY A C 1
ATOM 1423 O O . GLY A 1 193 ? -6.124 2.816 4.282 1.00 98.25 193 GLY A O 1
ATOM 1424 N N . SER A 1 194 ? -5.834 2.811 2.058 1.00 97.62 194 SER A N 1
ATOM 1425 C CA . SER A 1 194 ? -4.798 1.772 2.073 1.00 97.62 194 SER A CA 1
ATOM 1426 C C . SER A 1 194 ? -3.530 2.225 2.812 1.00 97.62 194 SER A C 1
ATOM 1428 O O . SER A 1 194 ? -2.979 1.486 3.635 1.00 97.62 194 SER A O 1
ATOM 1430 N N . LEU A 1 195 ? -3.106 3.476 2.599 1.00 98.38 195 LEU A N 1
ATOM 1431 C CA . LEU A 1 195 ? -2.007 4.098 3.341 1.00 98.38 195 LEU A CA 1
ATOM 1432 C C . LEU A 1 195 ? -2.326 4.206 4.844 1.00 98.38 195 LEU A C 1
ATOM 1434 O O . LEU A 1 195 ? -1.488 3.844 5.671 1.00 98.38 195 LEU A O 1
ATOM 1438 N N . ALA A 1 196 ? -3.546 4.615 5.205 1.00 98.06 196 ALA A N 1
ATOM 1439 C CA . ALA A 1 196 ? -4.009 4.707 6.589 1.00 98.06 196 ALA A CA 1
ATOM 1440 C C . ALA A 1 196 ? -3.971 3.349 7.298 1.00 98.06 196 ALA A C 1
ATOM 1442 O O . ALA A 1 196 ? -3.391 3.244 8.381 1.00 98.06 196 ALA A O 1
ATOM 1443 N N . ARG A 1 197 ? -4.472 2.283 6.663 1.00 96.69 197 ARG A N 1
ATOM 1444 C CA . ARG A 1 197 ? -4.382 0.919 7.208 1.00 96.69 197 ARG A CA 1
ATOM 1445 C C . ARG A 1 197 ? -2.935 0.516 7.484 1.00 96.69 197 ARG A C 1
ATOM 1447 O O . ARG A 1 197 ? -2.611 0.058 8.579 1.00 96.69 197 ARG A O 1
ATOM 1454 N N . GLN A 1 198 ? -2.049 0.703 6.506 1.00 95.31 198 GLN A N 1
ATOM 1455 C CA . GLN A 1 198 ? -0.644 0.295 6.621 1.00 95.31 198 GLN A CA 1
ATOM 1456 C C . GLN A 1 198 ? 0.129 1.133 7.648 1.00 95.31 198 GLN A C 1
ATOM 1458 O O . GLN A 1 198 ? 1.020 0.609 8.317 1.00 95.31 198 GLN A O 1
ATOM 1463 N N . SER A 1 199 ? -0.253 2.400 7.845 1.00 96.44 199 SER A N 1
ATOM 1464 C CA . SER A 1 199 ? 0.298 3.281 8.887 1.00 96.44 199 SER A CA 1
ATOM 1465 C C . SER A 1 199 ? -0.066 2.851 10.317 1.00 96.44 199 SER A C 1
ATOM 1467 O O . SER A 1 199 ? 0.527 3.328 11.284 1.00 96.44 199 SER A O 1
ATOM 1469 N N . ALA A 1 200 ? -0.985 1.892 10.458 1.00 94.69 200 ALA A N 1
ATOM 1470 C CA . ALA A 1 200 ? -1.300 1.207 11.706 1.00 94.69 200 ALA A CA 1
ATOM 1471 C C . ALA A 1 200 ? -0.806 -0.256 11.728 1.00 94.69 200 ALA A C 1
ATOM 1473 O O . ALA A 1 200 ? -1.210 -1.035 12.589 1.00 94.69 200 ALA A O 1
ATOM 1474 N N . GLY A 1 201 ? 0.069 -0.650 10.797 1.00 90.88 201 GLY A N 1
ATOM 1475 C CA . GLY A 1 201 ? 0.558 -2.022 10.653 1.00 90.88 201 GLY A CA 1
ATOM 1476 C C . GLY A 1 201 ? 1.635 -2.447 11.663 1.00 90.88 201 GLY A C 1
ATOM 1477 O O . GLY A 1 201 ? 2.259 -1.637 12.355 1.00 90.88 201 GLY A O 1
ATOM 1478 N N . ARG A 1 202 ? 1.901 -3.759 11.706 1.00 89.06 202 ARG A N 1
ATOM 1479 C CA . ARG A 1 202 ? 2.830 -4.384 12.668 1.00 89.06 202 ARG A CA 1
ATOM 1480 C C . ARG A 1 202 ? 4.311 -4.145 12.383 1.00 89.06 202 ARG A C 1
ATOM 1482 O O . ARG A 1 202 ? 5.115 -4.174 13.302 1.00 89.06 202 ARG A O 1
ATOM 1489 N N . ILE A 1 203 ? 4.693 -3.945 11.126 1.00 89.94 203 ILE A N 1
ATOM 1490 C CA . ILE A 1 203 ? 6.108 -3.847 10.746 1.00 89.94 203 ILE A CA 1
ATOM 1491 C C . ILE A 1 203 ? 6.543 -2.391 10.773 1.00 89.94 203 ILE A C 1
ATOM 1493 O O . ILE A 1 203 ? 6.037 -1.590 9.993 1.00 89.94 203 ILE A O 1
ATOM 1497 N N . ASP A 1 204 ? 7.518 -2.071 11.624 1.00 92.31 204 ASP A N 1
ATOM 1498 C CA . ASP A 1 204 ? 7.973 -0.699 11.881 1.00 92.31 204 ASP A CA 1
ATOM 1499 C C . ASP A 1 204 ? 8.344 0.070 10.610 1.00 92.31 204 ASP A C 1
ATOM 1501 O O . ASP A 1 204 ? 7.917 1.210 10.439 1.00 92.31 204 ASP A O 1
ATOM 1505 N N . LYS A 1 205 ? 9.089 -0.562 9.693 1.00 92.50 205 LYS A N 1
ATOM 1506 C CA . LYS A 1 205 ? 9.493 0.056 8.419 1.00 92.50 205 LYS A CA 1
ATOM 1507 C C . LYS A 1 205 ? 8.300 0.363 7.513 1.00 92.50 205 LYS A C 1
ATOM 1509 O O . LYS A 1 205 ? 8.181 1.478 7.018 1.00 92.50 205 LYS A O 1
ATOM 1514 N N . VAL A 1 206 ? 7.396 -0.604 7.343 1.00 93.56 206 VAL A N 1
ATOM 1515 C CA . VAL A 1 206 ? 6.185 -0.454 6.516 1.00 93.56 206 VAL A CA 1
ATOM 1516 C C . VAL A 1 206 ? 5.262 0.604 7.115 1.00 93.56 206 VAL A C 1
ATOM 1518 O O . VAL A 1 206 ? 4.741 1.446 6.390 1.00 93.56 206 VAL A O 1
ATOM 1521 N N . ARG A 1 207 ? 5.101 0.589 8.441 1.00 94.50 207 ARG A N 1
ATOM 1522 C CA . ARG A 1 207 ? 4.288 1.552 9.182 1.00 94.50 207 ARG A CA 1
ATOM 1523 C C . ARG A 1 207 ? 4.801 2.976 8.996 1.00 94.50 207 ARG A C 1
ATOM 1525 O O . ARG A 1 207 ? 4.020 3.862 8.660 1.00 94.50 207 ARG A O 1
ATOM 1532 N N . ALA A 1 208 ? 6.107 3.177 9.178 1.00 94.19 208 ALA A N 1
ATOM 1533 C CA . ALA A 1 208 ? 6.738 4.479 9.006 1.00 94.19 208 ALA A CA 1
ATOM 1534 C C . ALA A 1 208 ? 6.618 4.994 7.576 1.00 94.19 208 ALA A C 1
ATOM 1536 O O . ALA A 1 208 ? 6.129 6.104 7.374 1.00 94.19 208 ALA A O 1
ATOM 1537 N N . ALA A 1 209 ? 6.956 4.152 6.596 1.00 94.75 209 ALA A N 1
ATOM 1538 C CA . ALA A 1 209 ? 6.786 4.494 5.194 1.00 94.75 209 ALA A CA 1
ATOM 1539 C C . ALA A 1 209 ? 5.331 4.900 4.917 1.00 94.75 209 ALA A C 1
ATOM 1541 O O . ALA A 1 209 ? 5.083 5.995 4.427 1.00 94.75 209 ALA A O 1
ATOM 1542 N N . ALA A 1 210 ? 4.349 4.072 5.278 1.00 96.94 210 ALA A N 1
ATOM 1543 C CA . ALA A 1 210 ? 2.942 4.359 5.019 1.00 96.94 210 ALA A CA 1
ATOM 1544 C C . ALA A 1 210 ? 2.460 5.678 5.644 1.00 96.94 210 ALA A C 1
ATOM 1546 O O . ALA A 1 210 ? 1.764 6.434 4.972 1.00 96.94 210 ALA A O 1
ATOM 1547 N N . ALA A 1 211 ? 2.853 5.980 6.885 1.00 95.75 211 ALA A N 1
ATOM 1548 C CA . ALA A 1 211 ? 2.438 7.199 7.576 1.00 95.75 211 ALA A CA 1
ATOM 1549 C C . ALA A 1 211 ? 2.966 8.479 6.904 1.00 95.75 211 ALA A C 1
ATOM 1551 O O . ALA A 1 211 ? 2.206 9.417 6.673 1.00 95.75 211 ALA A O 1
ATOM 1552 N N . GLU A 1 212 ? 4.247 8.509 6.527 1.00 93.38 212 GLU A N 1
ATOM 1553 C CA . GLU A 1 212 ? 4.851 9.660 5.835 1.00 93.38 212 GLU A CA 1
ATOM 1554 C C . GLU A 1 212 ? 4.151 9.946 4.498 1.00 93.38 212 GLU A C 1
ATOM 1556 O O . GLU A 1 212 ? 3.903 11.092 4.123 1.00 93.38 212 GLU A O 1
ATOM 1561 N N . ARG A 1 213 ? 3.775 8.878 3.799 1.00 96.56 213 ARG A N 1
ATOM 1562 C CA . ARG A 1 213 ? 3.188 8.916 2.455 1.00 96.56 213 ARG A CA 1
ATOM 1563 C C . ARG A 1 213 ? 1.705 9.245 2.496 1.00 96.56 213 ARG A C 1
ATOM 1565 O O . ARG A 1 213 ? 1.214 9.938 1.611 1.00 96.56 213 ARG A O 1
ATOM 1572 N N . LEU A 1 214 ? 1.013 8.787 3.539 1.00 97.44 214 LEU A N 1
ATOM 1573 C CA . LEU A 1 214 ? -0.354 9.182 3.855 1.00 97.44 214 LEU A CA 1
ATOM 1574 C C . LEU A 1 214 ? -0.447 10.702 4.010 1.00 97.44 214 LEU A C 1
ATOM 1576 O O . LEU A 1 214 ? -1.288 11.324 3.368 1.00 97.44 214 LEU A O 1
ATOM 1580 N N . VAL A 1 215 ? 0.444 11.291 4.818 1.00 95.31 215 VAL A N 1
ATOM 1581 C CA . VAL A 1 215 ? 0.497 12.746 5.023 1.00 95.31 215 VAL A CA 1
ATOM 1582 C C . VAL A 1 215 ? 0.800 13.457 3.708 1.00 95.31 215 VAL A C 1
ATOM 1584 O O . VAL A 1 215 ? 0.047 14.345 3.319 1.00 95.31 215 VAL A O 1
ATOM 1587 N N . ALA A 1 216 ? 1.845 13.039 2.988 1.00 95.56 216 ALA A N 1
ATOM 1588 C CA . ALA A 1 216 ? 2.226 13.666 1.723 1.00 95.56 216 ALA A CA 1
ATOM 1589 C C . ALA A 1 216 ? 1.092 13.637 0.680 1.00 95.56 216 ALA A C 1
ATOM 1591 O O . ALA A 1 216 ? 0.796 14.660 0.058 1.00 95.56 216 ALA A O 1
ATOM 1592 N N . LEU A 1 217 ? 0.415 12.493 0.518 1.00 97.62 217 LEU A N 1
ATOM 1593 C CA . LEU A 1 217 ? -0.696 12.367 -0.422 1.00 97.62 217 LEU A CA 1
ATOM 1594 C C . LEU A 1 217 ? -1.915 13.186 0.020 1.00 97.62 217 LEU A C 1
ATOM 1596 O O . LEU A 1 217 ? -2.552 13.807 -0.827 1.00 97.62 217 LEU A O 1
ATOM 1600 N N . ALA A 1 218 ? -2.226 13.229 1.319 1.00 97.44 218 ALA A N 1
ATOM 1601 C CA . ALA A 1 218 ? -3.316 14.048 1.846 1.00 97.44 218 ALA A CA 1
ATOM 1602 C C . ALA A 1 218 ? -3.062 15.546 1.618 1.00 97.44 218 ALA A C 1
ATOM 1604 O O . ALA A 1 218 ? -3.950 16.256 1.150 1.00 97.44 218 ALA A O 1
ATOM 1605 N N . GLU A 1 219 ? -1.838 16.024 1.864 1.00 96.31 219 GLU A N 1
ATOM 1606 C CA . GLU A 1 219 ? -1.458 17.411 1.570 1.00 96.31 219 GLU A CA 1
ATOM 1607 C C . GLU A 1 219 ? -1.606 17.737 0.081 1.00 96.31 219 GLU A C 1
ATOM 1609 O O . GLU A 1 219 ? -2.148 18.787 -0.270 1.00 96.31 219 GLU A O 1
ATOM 1614 N N . ALA A 1 220 ? -1.172 16.828 -0.795 1.00 97.31 220 ALA A N 1
ATOM 1615 C CA . ALA A 1 220 ? -1.317 17.001 -2.233 1.00 97.31 220 ALA A CA 1
ATOM 1616 C C . ALA A 1 220 ? -2.797 17.025 -2.658 1.00 97.31 220 ALA A C 1
ATOM 1618 O O . ALA A 1 220 ? -3.190 17.891 -3.438 1.00 97.31 220 ALA A O 1
ATOM 1619 N N . CYS A 1 221 ? -3.620 16.114 -2.131 1.00 98.31 221 CYS A N 1
ATOM 1620 C CA . CYS A 1 221 ? -5.056 16.024 -2.411 1.00 98.31 221 CYS A CA 1
ATOM 1621 C C . CYS A 1 221 ? -5.789 17.310 -2.006 1.00 98.31 221 CYS A C 1
ATOM 1623 O O . CYS A 1 221 ? -6.477 17.916 -2.831 1.00 98.31 221 CYS A O 1
ATOM 1625 N N . ALA A 1 222 ? -5.551 17.792 -0.781 1.00 97.19 222 ALA A N 1
ATOM 1626 C CA . ALA A 1 222 ? -6.111 19.051 -0.293 1.00 97.19 222 ALA A CA 1
ATOM 1627 C C . ALA A 1 222 ? -5.697 20.236 -1.182 1.00 97.19 222 ALA A C 1
ATOM 1629 O O . ALA A 1 222 ? -6.548 21.001 -1.631 1.00 97.19 222 ALA A O 1
ATOM 1630 N N . ALA A 1 223 ? -4.408 20.341 -1.530 1.00 97.12 223 ALA A N 1
ATOM 1631 C CA . ALA A 1 223 ? -3.896 21.413 -2.386 1.00 97.12 223 ALA A CA 1
ATOM 1632 C C . ALA A 1 223 ? -4.471 21.401 -3.815 1.00 97.12 223 ALA A C 1
ATOM 1634 O O . ALA A 1 223 ? -4.441 22.424 -4.500 1.00 97.12 223 ALA A O 1
ATOM 1635 N N . ARG A 1 224 ? -4.961 20.251 -4.286 1.00 97.25 224 ARG A N 1
ATOM 1636 C CA . ARG A 1 224 ? -5.471 20.055 -5.650 1.00 97.25 224 ARG A CA 1
ATOM 1637 C C . ARG A 1 224 ? -6.990 19.954 -5.737 1.00 97.25 224 ARG A C 1
ATOM 1639 O O . ARG A 1 224 ? -7.501 19.821 -6.843 1.00 97.25 224 ARG A O 1
ATOM 1646 N N . GLY A 1 225 ? -7.702 20.050 -4.616 1.00 97.56 225 GLY A N 1
ATOM 1647 C CA . GLY A 1 225 ? -9.162 19.981 -4.616 1.00 97.56 225 GLY A CA 1
ATOM 1648 C C . GLY A 1 225 ? -9.724 18.577 -4.881 1.00 97.56 225 GLY A C 1
ATOM 1649 O O . GLY A 1 225 ? -10.830 18.472 -5.395 1.00 97.56 225 GLY A O 1
ATOM 1650 N N . VAL A 1 226 ? -8.962 17.518 -4.582 1.00 98.06 226 VAL A N 1
ATOM 1651 C CA . VAL A 1 226 ? -9.369 16.110 -4.766 1.00 98.06 226 VAL A CA 1
ATOM 1652 C C . VAL A 1 226 ? -9.523 15.466 -3.398 1.00 98.06 226 VAL A C 1
ATOM 1654 O O . VAL A 1 226 ? -8.646 15.628 -2.551 1.00 98.06 226 VAL A O 1
ATOM 1657 N N . ALA A 1 227 ? -10.628 14.756 -3.161 1.00 97.38 227 ALA A N 1
ATOM 1658 C CA . ALA A 1 227 ? -10.965 14.163 -1.862 1.00 97.38 227 ALA A CA 1
ATOM 1659 C C . ALA A 1 227 ? -10.770 15.145 -0.679 1.00 97.38 227 ALA A C 1
ATOM 1661 O O . ALA A 1 227 ? -10.337 14.759 0.410 1.00 97.38 227 ALA A O 1
ATOM 1662 N N . THR A 1 228 ? -11.047 16.437 -0.906 1.00 96.94 228 THR A N 1
ATOM 1663 C CA . THR A 1 228 ? -10.602 17.541 -0.037 1.00 96.94 228 THR A CA 1
ATOM 1664 C C . THR A 1 228 ? -11.109 17.410 1.389 1.00 96.94 228 THR A C 1
ATOM 1666 O O . THR A 1 228 ? -10.321 17.535 2.319 1.00 96.94 228 THR A O 1
ATOM 1669 N N . VAL A 1 229 ? -12.395 17.093 1.567 1.00 98.06 229 VAL A N 1
ATOM 1670 C CA . VAL A 1 229 ? -13.011 16.955 2.897 1.00 98.06 229 VAL A CA 1
ATOM 1671 C C . VAL A 1 229 ? -12.269 15.909 3.731 1.00 98.06 229 VAL A C 1
ATOM 1673 O O . VAL A 1 229 ? -11.893 16.168 4.872 1.00 98.06 229 VAL A O 1
ATOM 1676 N N . THR A 1 230 ? -12.005 14.740 3.149 1.00 98.25 230 THR A N 1
ATOM 1677 C CA . THR A 1 2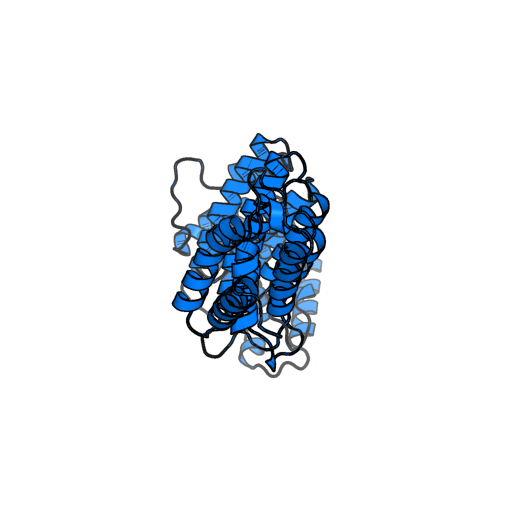30 ? -11.307 13.638 3.816 1.00 98.25 230 THR A CA 1
ATOM 1678 C C . THR A 1 230 ? -9.839 13.975 4.068 1.00 98.25 230 THR A C 1
ATOM 1680 O O . THR A 1 230 ? -9.325 13.711 5.155 1.00 98.25 230 THR A O 1
ATOM 1683 N N . ALA A 1 231 ? -9.161 14.574 3.085 1.00 97.81 231 ALA A N 1
ATOM 1684 C CA . ALA A 1 231 ? -7.756 14.950 3.188 1.00 97.81 231 ALA A CA 1
ATOM 1685 C C . ALA A 1 231 ? -7.520 16.008 4.280 1.00 97.81 231 ALA A C 1
ATOM 1687 O O . ALA A 1 231 ? -6.631 15.845 5.115 1.00 97.81 231 ALA A O 1
ATOM 1688 N N . GLU A 1 232 ? -8.340 17.058 4.327 1.00 97.50 232 GLU A N 1
ATOM 1689 C CA . GLU A 1 232 ? -8.257 18.103 5.351 1.00 97.50 232 GLU A CA 1
ATOM 1690 C C . GLU A 1 232 ? -8.616 17.570 6.740 1.00 97.50 232 GLU A C 1
ATOM 1692 O O . GLU A 1 232 ? -7.899 17.850 7.703 1.00 97.50 232 GLU A O 1
ATOM 1697 N N . ALA A 1 233 ? -9.668 16.750 6.851 1.00 97.75 233 ALA A N 1
ATOM 1698 C CA . ALA A 1 233 ? -10.049 16.124 8.117 1.00 97.75 233 ALA A CA 1
ATOM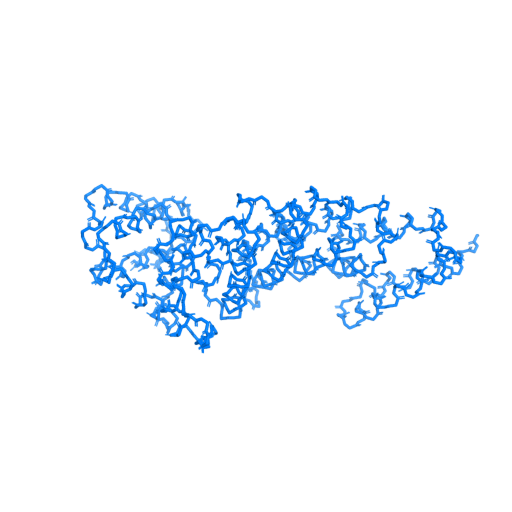 1699 C C . ALA A 1 233 ? -8.940 15.210 8.663 1.00 97.75 233 ALA A C 1
ATOM 1701 O O . ALA A 1 233 ? -8.653 15.229 9.860 1.00 97.75 233 ALA A O 1
ATOM 1702 N N . LEU A 1 234 ? -8.271 14.451 7.789 1.00 97.56 234 LEU A N 1
ATOM 1703 C CA . LEU A 1 234 ? -7.113 13.637 8.150 1.00 97.56 234 LEU A CA 1
ATOM 1704 C C . LEU A 1 234 ? -5.953 14.500 8.652 1.00 97.56 234 LEU A C 1
ATOM 1706 O O . LEU A 1 234 ? -5.419 14.234 9.726 1.00 97.56 234 LEU A O 1
ATOM 1710 N N . LEU A 1 235 ? -5.576 15.546 7.916 1.00 96.12 235 LEU A N 1
ATOM 1711 C CA . LEU A 1 235 ? -4.482 16.437 8.316 1.00 96.12 235 LEU A CA 1
ATOM 1712 C C . LEU A 1 235 ? -4.774 17.160 9.638 1.00 96.12 235 LEU A C 1
ATOM 1714 O O . LEU A 1 235 ? -3.852 17.384 10.418 1.00 96.12 235 LEU A O 1
ATOM 1718 N N . ALA A 1 236 ? -6.040 17.491 9.906 1.00 95.38 236 ALA A N 1
ATOM 1719 C CA . ALA A 1 236 ? -6.473 18.080 11.171 1.00 95.38 236 ALA A CA 1
ATOM 1720 C C . ALA A 1 236 ? -6.436 17.084 12.345 1.00 95.38 236 ALA A C 1
ATOM 1722 O O . ALA A 1 236 ? -6.210 17.493 13.483 1.00 95.38 236 ALA A O 1
ATOM 1723 N N . ALA A 1 237 ? -6.656 15.792 12.083 1.00 94.38 237 ALA A N 1
ATOM 1724 C CA . ALA A 1 237 ? -6.598 14.742 13.098 1.00 94.38 237 ALA A CA 1
ATOM 1725 C C . ALA A 1 237 ? -5.157 14.339 13.462 1.00 94.38 237 ALA A C 1
ATOM 1727 O O . ALA A 1 237 ? -4.897 13.909 14.586 1.00 94.38 237 ALA A O 1
ATOM 1728 N N . LEU A 1 238 ? -4.214 14.465 12.527 1.00 92.44 238 LEU A N 1
ATOM 1729 C CA . LEU A 1 238 ? -2.812 14.116 12.745 1.00 92.44 238 LEU A CA 1
ATOM 1730 C C . LEU A 1 238 ? -2.052 15.205 13.525 1.00 92.44 238 LEU A C 1
ATOM 1732 O O . LEU A 1 238 ? -2.456 16.370 13.540 1.00 92.44 238 LEU A O 1
ATOM 1736 N N . PRO A 1 239 ? -0.913 14.870 14.168 1.00 86.19 239 PRO A N 1
ATOM 1737 C CA . PRO A 1 239 ? -0.060 15.872 14.796 1.00 86.19 239 PRO A CA 1
ATOM 1738 C C . PRO A 1 239 ? 0.327 16.967 13.792 1.00 86.19 239 PRO A C 1
ATOM 1740 O O . PRO A 1 239 ? 0.891 16.680 12.739 1.00 86.19 239 PRO A O 1
ATOM 1743 N N . GLY A 1 240 ? 0.004 18.223 14.121 1.00 69.94 240 GLY A N 1
ATOM 1744 C CA . GLY A 1 240 ? 0.135 19.351 13.197 1.00 69.94 240 GLY A CA 1
ATOM 1745 C C . GLY A 1 240 ? 1.555 19.588 12.662 1.00 69.94 240 GLY A C 1
ATOM 1746 O O . GLY A 1 240 ? 2.553 19.176 13.267 1.00 69.94 240 GLY A O 1
ATOM 1747 N N . ARG A 1 241 ? 1.636 20.313 11.534 1.00 55.16 241 ARG A N 1
ATOM 1748 C CA . ARG A 1 241 ? 2.888 20.684 10.847 1.00 55.16 241 ARG A CA 1
ATOM 1749 C C . ARG A 1 241 ? 3.895 21.274 11.850 1.00 55.16 241 ARG A C 1
ATOM 1751 O O . ARG A 1 241 ? 3.673 22.351 12.394 1.00 55.16 241 ARG A O 1
ATOM 1758 N N . GLY A 1 242 ? 4.986 20.551 12.112 1.00 55.34 242 GLY A N 1
ATOM 1759 C CA . GLY A 1 242 ? 6.048 20.944 13.053 1.00 55.34 242 GLY A CA 1
ATOM 1760 C C . GLY A 1 242 ? 6.294 19.961 14.202 1.00 55.34 242 GLY A C 1
ATOM 1761 O O . GLY A 1 242 ? 7.348 20.021 14.834 1.00 55.34 242 GLY A O 1
ATOM 1762 N N . ARG A 1 243 ? 5.383 19.011 14.454 1.00 68.31 243 ARG A N 1
ATOM 1763 C CA . ARG A 1 243 ? 5.643 17.889 15.368 1.00 68.31 243 ARG A CA 1
ATOM 1764 C C . ARG A 1 243 ? 6.179 16.702 14.578 1.00 68.31 243 ARG A C 1
ATOM 1766 O O . ARG A 1 243 ? 5.432 16.040 13.868 1.00 68.31 243 ARG A O 1
ATOM 1773 N N . SER A 1 244 ? 7.474 16.427 14.716 1.00 77.94 244 SER A N 1
ATOM 1774 C CA . SER A 1 244 ? 8.052 15.196 14.172 1.00 77.94 244 SER A CA 1
ATOM 1775 C C . SER A 1 244 ? 7.542 13.998 14.974 1.00 77.94 244 SER A C 1
ATOM 1777 O O . SER A 1 244 ? 7.683 13.962 16.200 1.00 77.94 244 SER A O 1
ATOM 1779 N N . VAL A 1 245 ? 6.922 13.039 14.289 1.00 86.12 245 VAL A N 1
ATOM 1780 C CA . VAL A 1 245 ? 6.503 11.758 14.862 1.00 86.12 245 VAL A CA 1
ATOM 1781 C C . VAL A 1 245 ? 7.513 10.705 14.436 1.00 86.12 245 VAL A C 1
ATOM 1783 O O . VAL A 1 245 ? 7.739 10.490 13.248 1.00 86.12 245 VAL A O 1
ATOM 1786 N N . THR A 1 246 ? 8.093 10.001 15.404 1.00 91.62 246 THR A N 1
ATOM 1787 C CA . THR A 1 246 ? 8.940 8.839 15.123 1.00 91.62 246 THR A CA 1
ATOM 1788 C C . THR A 1 246 ? 8.054 7.640 14.790 1.00 91.62 246 THR A C 1
ATOM 1790 O O . THR A 1 246 ? 7.758 6.822 15.657 1.00 91.62 246 THR A O 1
ATOM 1793 N N . TRP A 1 247 ? 7.605 7.531 13.538 1.00 91.44 247 TRP A N 1
ATOM 1794 C CA . TRP A 1 247 ? 6.645 6.503 13.107 1.00 91.44 247 TRP A CA 1
ATOM 1795 C C . TRP A 1 247 ? 7.144 5.055 13.248 1.00 91.44 247 TRP A C 1
ATOM 1797 O O . TRP A 1 247 ? 6.351 4.113 13.354 1.00 91.44 247 TRP A O 1
ATOM 1807 N N . THR A 1 248 ? 8.461 4.865 13.306 1.00 92.06 248 THR A N 1
ATOM 1808 C CA . THR A 1 248 ? 9.074 3.568 13.609 1.00 92.06 248 THR A CA 1
ATOM 1809 C C . THR A 1 248 ? 8.830 3.141 15.058 1.00 92.06 248 THR A C 1
ATOM 1811 O O . THR A 1 248 ? 8.693 1.951 15.316 1.00 92.06 248 THR A O 1
ATOM 1814 N N . ALA A 1 249 ? 8.674 4.074 16.002 1.00 93.12 249 ALA A N 1
ATOM 1815 C CA . ALA A 1 249 ? 8.405 3.771 17.404 1.00 93.12 249 ALA A CA 1
ATOM 1816 C C . ALA A 1 249 ? 6.897 3.594 17.647 1.00 93.12 249 ALA A C 1
ATOM 1818 O O . ALA A 1 249 ? 6.142 4.563 17.634 1.00 93.12 249 ALA A O 1
ATOM 1819 N N . SER A 1 250 ? 6.450 2.365 17.921 1.00 92.81 250 SER A N 1
ATOM 1820 C CA . SER A 1 250 ? 5.028 2.033 18.142 1.00 92.81 250 SER A CA 1
ATOM 1821 C C . SER A 1 250 ? 4.348 2.906 19.207 1.00 92.81 250 SER A C 1
ATOM 1823 O O . SER A 1 250 ? 3.235 3.383 18.990 1.00 92.81 250 SER A O 1
ATOM 1825 N N . ALA A 1 251 ? 5.039 3.184 20.317 1.00 92.56 251 ALA A N 1
ATOM 1826 C CA . ALA A 1 251 ? 4.549 4.036 21.404 1.00 92.56 251 ALA A CA 1
ATOM 1827 C C . ALA A 1 251 ? 4.309 5.502 20.993 1.00 92.56 251 ALA A C 1
ATOM 1829 O O . ALA A 1 251 ? 3.564 6.202 21.670 1.00 92.56 251 ALA A O 1
ATOM 1830 N N . ALA A 1 252 ? 4.918 5.969 19.898 1.00 93.69 252 ALA A N 1
ATOM 1831 C CA . ALA A 1 252 ? 4.665 7.291 19.325 1.00 93.69 252 ALA A CA 1
ATOM 1832 C C . ALA A 1 252 ? 3.687 7.224 18.139 1.00 93.69 252 ALA A C 1
ATOM 1834 O O . ALA A 1 252 ? 2.799 8.065 18.019 1.00 93.69 252 ALA A O 1
ATOM 1835 N N . ALA A 1 253 ? 3.830 6.210 17.283 1.00 94.88 253 ALA A N 1
ATOM 1836 C CA . ALA A 1 253 ? 3.066 6.062 16.050 1.00 94.88 253 ALA A CA 1
ATOM 1837 C C . ALA A 1 253 ? 1.569 5.835 16.296 1.00 94.88 253 ALA A C 1
ATOM 1839 O O . ALA A 1 253 ? 0.741 6.511 15.688 1.00 94.88 253 ALA A O 1
ATOM 1840 N N . PHE A 1 254 ? 1.203 4.914 17.197 1.00 96.31 254 PHE A N 1
ATOM 1841 C CA . PHE A 1 254 ? -0.209 4.588 17.416 1.00 96.31 254 PHE A CA 1
ATOM 1842 C C . PHE A 1 254 ? -1.006 5.748 18.027 1.00 96.31 254 PHE A C 1
ATOM 1844 O O . PHE A 1 254 ? -2.075 6.053 17.492 1.00 96.31 254 PHE A O 1
ATOM 1851 N N . PRO A 1 255 ? -0.517 6.459 19.063 1.00 95.69 255 PRO A N 1
ATOM 1852 C CA . PRO A 1 255 ? -1.200 7.657 19.550 1.00 95.69 255 PRO A CA 1
ATOM 1853 C C . PRO A 1 255 ? -1.317 8.761 18.495 1.00 95.69 255 PRO A C 1
ATOM 1855 O O . PRO A 1 255 ? -2.302 9.489 18.490 1.00 95.69 255 PRO A O 1
ATOM 1858 N N . ALA A 1 256 ? -0.342 8.879 17.587 1.00 95.44 256 ALA A N 1
ATOM 1859 C CA . ALA A 1 256 ? -0.372 9.881 16.524 1.00 95.44 256 ALA A CA 1
ATOM 1860 C C . ALA A 1 256 ? -1.428 9.592 15.444 1.00 95.44 256 ALA A C 1
ATOM 1862 O O . ALA A 1 256 ? -2.063 10.527 14.967 1.00 95.44 256 ALA A O 1
ATOM 1863 N N . ILE A 1 257 ? -1.626 8.326 15.054 1.00 96.62 257 ILE A N 1
ATOM 1864 C CA . ILE A 1 257 ? -2.573 7.957 13.985 1.00 96.62 257 ILE A CA 1
ATOM 1865 C C . ILE A 1 257 ? -4.002 7.712 14.491 1.00 96.62 257 ILE A C 1
ATOM 1867 O O . ILE A 1 257 ? -4.957 7.922 13.750 1.00 96.62 257 ILE A O 1
ATOM 1871 N N . SER A 1 258 ? -4.182 7.295 15.749 1.00 96.50 258 SER A N 1
ATOM 1872 C CA . SER A 1 258 ? -5.501 6.911 16.289 1.00 96.50 258 SER A CA 1
ATOM 1873 C C . SER A 1 258 ? -6.583 8.006 16.219 1.00 96.50 258 SER A C 1
ATOM 1875 O O . SER A 1 258 ? -7.734 7.654 15.959 1.00 96.50 258 SER A O 1
ATOM 1877 N N . PRO A 1 259 ? -6.285 9.315 16.376 1.00 95.75 259 PRO A N 1
ATOM 1878 C CA . PRO A 1 259 ? -7.290 10.366 16.199 1.00 95.75 259 PRO A CA 1
ATOM 1879 C C . PRO A 1 259 ? -7.927 10.392 14.802 1.00 95.75 259 PRO A C 1
ATOM 1881 O O . PRO A 1 259 ? -9.072 10.819 14.661 1.00 95.75 259 PRO A O 1
ATOM 1884 N N . ALA A 1 260 ? -7.239 9.878 13.773 1.00 97.12 260 ALA A N 1
ATOM 1885 C CA . ALA A 1 260 ? -7.783 9.787 12.418 1.00 97.12 260 ALA A CA 1
ATOM 1886 C C . ALA A 1 260 ? -8.973 8.812 12.302 1.00 97.12 260 ALA A C 1
ATOM 1888 O O . ALA A 1 260 ? -9.664 8.824 11.287 1.00 97.12 260 ALA A O 1
ATOM 1889 N N . LEU A 1 261 ? -9.296 8.038 13.350 1.00 97.69 261 LEU A N 1
ATOM 1890 C CA . LEU A 1 261 ? -10.562 7.297 13.443 1.00 97.69 261 LEU A CA 1
ATOM 1891 C C . LEU A 1 261 ? -11.793 8.217 13.362 1.00 97.69 261 LEU A C 1
ATOM 1893 O O . LEU A 1 261 ? -12.870 7.759 12.992 1.00 97.69 261 LEU A O 1
ATOM 1897 N N . ALA A 1 262 ? -11.662 9.511 13.665 1.00 96.88 262 ALA A N 1
ATOM 1898 C CA . ALA A 1 262 ? -12.747 10.474 13.476 1.00 96.88 262 ALA A CA 1
ATOM 1899 C C . ALA A 1 262 ? -13.094 10.721 11.991 1.00 96.88 262 ALA A C 1
ATOM 1901 O O . ALA A 1 262 ? -14.184 11.204 11.689 1.00 96.88 262 ALA A O 1
ATOM 1902 N N . VAL A 1 263 ? -12.205 10.368 11.055 1.00 98.00 263 VAL A N 1
ATOM 1903 C CA . VAL A 1 263 ? -12.402 10.563 9.612 1.00 98.00 263 VAL A CA 1
ATOM 1904 C C . VAL A 1 263 ? -13.164 9.374 9.032 1.00 98.00 263 VAL A C 1
ATOM 1906 O O . VAL A 1 263 ? -12.588 8.315 8.796 1.00 98.00 263 VAL A O 1
ATOM 1909 N N . ALA A 1 264 ? -14.466 9.544 8.794 1.00 97.56 264 ALA A N 1
ATOM 1910 C CA . ALA A 1 264 ? -15.374 8.447 8.447 1.00 97.56 264 ALA A CA 1
ATOM 1911 C C . ALA A 1 264 ? -14.919 7.601 7.242 1.00 97.56 264 ALA A C 1
ATOM 1913 O O . ALA A 1 264 ? -14.969 6.377 7.329 1.00 97.56 264 ALA A O 1
ATOM 1914 N N . ASP A 1 265 ? -14.418 8.220 6.167 1.00 97.94 265 ASP A N 1
ATOM 1915 C CA . ASP A 1 265 ? -13.991 7.494 4.957 1.00 97.94 265 ASP A CA 1
ATOM 1916 C C . ASP A 1 265 ? -12.735 6.636 5.177 1.00 97.94 265 ASP A C 1
ATOM 1918 O O . ASP A 1 265 ? -12.512 5.650 4.475 1.00 97.94 265 ASP A O 1
ATOM 1922 N N . LEU A 1 266 ? -11.901 7.002 6.157 1.00 98.19 266 LEU A N 1
ATOM 1923 C CA . LEU A 1 266 ? -10.639 6.319 6.462 1.00 98.19 266 LEU A CA 1
ATOM 1924 C C . LEU A 1 266 ? -10.735 5.423 7.696 1.00 98.19 266 LEU A C 1
ATOM 1926 O O . LEU A 1 266 ? -9.856 4.587 7.914 1.00 98.19 266 LEU A O 1
ATOM 1930 N N . ARG A 1 267 ? -11.792 5.572 8.498 1.00 98.06 267 ARG A N 1
ATOM 1931 C CA . ARG A 1 267 ? -11.969 4.841 9.751 1.00 98.06 267 ARG A CA 1
ATOM 1932 C C . ARG A 1 267 ? -12.006 3.320 9.542 1.00 98.06 267 ARG A C 1
ATOM 1934 O O . ARG A 1 267 ? -11.211 2.666 10.218 1.00 98.06 267 ARG A O 1
ATOM 1941 N N . PRO A 1 268 ? -12.780 2.735 8.598 1.00 96.88 268 PRO A N 1
ATOM 1942 C CA . PRO A 1 268 ? -12.780 1.284 8.411 1.00 96.88 268 PRO A CA 1
ATOM 1943 C C . PRO A 1 268 ? -11.397 0.688 8.080 1.00 96.88 268 PRO A C 1
ATOM 1945 O O . PRO A 1 268 ? -10.984 -0.243 8.778 1.00 96.88 268 PRO A O 1
ATOM 1948 N N . PRO A 1 269 ? -10.639 1.185 7.075 1.00 96.56 269 PRO A N 1
ATOM 1949 C CA . PRO A 1 269 ? -9.317 0.631 6.788 1.00 96.56 269 PRO A CA 1
ATOM 1950 C C . PRO A 1 269 ? -8.297 0.932 7.896 1.00 96.56 269 PRO A C 1
ATOM 1952 O O . PRO A 1 269 ? -7.491 0.064 8.226 1.00 96.56 269 PRO A O 1
ATOM 1955 N N . LEU A 1 270 ? -8.337 2.107 8.533 1.00 97.75 270 LEU A N 1
ATOM 1956 C CA . LEU A 1 270 ? -7.449 2.413 9.659 1.00 97.75 270 LEU A CA 1
ATOM 1957 C C . LEU A 1 270 ? -7.687 1.470 10.849 1.00 97.75 270 LEU A C 1
ATOM 1959 O O . LEU A 1 270 ? -6.734 0.940 11.426 1.00 97.75 270 LEU A O 1
ATOM 1963 N N . LEU A 1 271 ? -8.955 1.235 11.198 1.00 97.19 271 LEU A N 1
ATOM 1964 C CA . LEU A 1 271 ? -9.343 0.342 12.283 1.00 97.19 271 LEU A CA 1
ATOM 1965 C C . LEU A 1 271 ? -8.880 -1.092 12.018 1.00 97.19 271 LEU A C 1
ATOM 1967 O O . LEU A 1 271 ? -8.396 -1.748 12.934 1.00 97.19 271 LEU A O 1
ATOM 1971 N N . GLU A 1 272 ? -8.961 -1.565 10.774 1.00 94.19 272 GLU A N 1
ATOM 1972 C CA . GLU A 1 272 ? -8.445 -2.881 10.390 1.00 94.19 272 GLU A CA 1
ATOM 1973 C C . GLU A 1 272 ? -6.946 -3.024 10.711 1.00 94.19 272 GLU A C 1
ATOM 1975 O O . GLU A 1 272 ? -6.533 -4.008 11.331 1.00 94.19 272 GLU A O 1
ATOM 1980 N N . GLY A 1 273 ? -6.139 -2.008 10.383 1.00 93.88 273 GLY A N 1
ATOM 1981 C CA . GLY A 1 273 ? -4.714 -1.972 10.724 1.00 93.88 273 GLY A CA 1
ATOM 1982 C C . GLY A 1 273 ? -4.468 -1.936 12.237 1.00 93.88 273 GLY A C 1
ATOM 1983 O O . GLY A 1 273 ? -3.671 -2.720 12.762 1.00 93.88 273 GLY A O 1
ATOM 1984 N N . LEU A 1 274 ? -5.204 -1.083 12.960 1.00 95.38 274 LEU A N 1
ATOM 1985 C CA . LEU A 1 274 ? -5.096 -0.954 14.417 1.00 95.38 274 LEU A CA 1
ATOM 1986 C C . LEU A 1 274 ? -5.472 -2.254 15.135 1.00 95.38 274 LEU A C 1
ATOM 1988 O O . LEU A 1 274 ? -4.732 -2.681 16.017 1.00 95.38 274 LEU A O 1
ATOM 1992 N N . LEU A 1 275 ? -6.564 -2.915 14.741 1.00 93.56 275 LEU A N 1
ATOM 1993 C CA . LEU A 1 275 ? -6.987 -4.203 15.300 1.00 93.56 275 LEU A CA 1
ATOM 1994 C C . LEU A 1 275 ? -5.970 -5.308 14.993 1.00 93.56 275 LEU A C 1
ATOM 1996 O O . LEU A 1 275 ? -5.649 -6.116 15.869 1.00 93.56 275 LEU A O 1
ATOM 2000 N N . ALA A 1 276 ? -5.404 -5.326 13.783 1.00 89.88 276 ALA A N 1
ATOM 2001 C CA . ALA A 1 276 ? -4.347 -6.268 13.441 1.00 89.88 276 ALA A CA 1
ATOM 2002 C C . ALA A 1 276 ? -3.126 -6.097 14.361 1.00 89.88 276 ALA A C 1
ATOM 2004 O O . ALA A 1 276 ? -2.589 -7.097 14.846 1.00 89.88 276 ALA A O 1
ATOM 2005 N N . SER A 1 277 ? -2.699 -4.866 14.648 1.00 92.06 277 SER A N 1
ATOM 2006 C CA . SER A 1 277 ? -1.571 -4.589 15.548 1.00 92.06 277 SER A CA 1
ATOM 2007 C C . SER A 1 277 ? -1.907 -4.830 17.023 1.00 92.06 277 SER A C 1
ATOM 2009 O O . SER A 1 277 ? -1.160 -5.517 17.717 1.00 92.06 277 SER A O 1
ATOM 2011 N N . ALA A 1 278 ? -3.064 -4.360 17.488 1.00 91.75 278 ALA A N 1
ATOM 2012 C CA . ALA A 1 278 ? -3.567 -4.543 18.849 1.00 91.75 278 ALA A CA 1
ATOM 2013 C C . ALA A 1 278 ? -3.800 -6.018 19.215 1.00 91.75 278 ALA A C 1
ATOM 2015 O O . ALA A 1 278 ? -3.774 -6.376 20.388 1.00 91.75 278 ALA A O 1
ATOM 2016 N N . GLY A 1 279 ? -3.985 -6.893 18.229 1.00 84.31 279 GLY A N 1
ATOM 2017 C CA . GLY A 1 279 ? -4.107 -8.335 18.419 1.00 84.31 279 GLY A CA 1
ATOM 2018 C C . GLY A 1 279 ? -2.792 -9.105 18.575 1.00 84.31 279 GLY A C 1
ATOM 2019 O O . GLY A 1 279 ? -2.828 -10.339 18.648 1.00 84.31 279 GLY A O 1
ATOM 2020 N N . GLY A 1 280 ? -1.638 -8.425 18.565 1.00 75.62 280 GLY A N 1
ATOM 2021 C CA . GLY A 1 280 ? -0.324 -9.019 18.836 1.00 75.62 280 GLY A CA 1
ATOM 2022 C C . GLY A 1 280 ? -0.235 -9.577 20.261 1.00 75.62 280 GLY A C 1
ATOM 2023 O O . GLY A 1 280 ? -0.708 -8.950 21.215 1.00 75.62 280 GLY A O 1
ATOM 2024 N N . ALA A 1 281 ? 0.316 -10.785 20.412 1.00 59.22 281 ALA A N 1
ATOM 2025 C CA . ALA A 1 281 ? 0.431 -11.458 21.705 1.00 59.22 281 ALA A CA 1
ATOM 2026 C C . ALA A 1 281 ? 1.403 -10.691 22.610 1.00 59.22 281 ALA A C 1
ATOM 2028 O O . ALA A 1 281 ? 2.567 -10.634 22.252 1.00 59.22 281 ALA A O 1
ATOM 2029 N N . ALA A 1 282 ? 0.920 -10.121 23.728 1.00 60.53 282 ALA A N 1
ATOM 2030 C CA . ALA A 1 282 ? 1.638 -9.484 24.857 1.00 60.53 282 ALA A CA 1
ATOM 2031 C C . ALA A 1 282 ? 2.974 -8.739 24.590 1.00 60.53 282 ALA A C 1
ATOM 2033 O O . ALA A 1 282 ? 3.726 -8.464 25.522 1.00 60.53 282 ALA A O 1
ATOM 2034 N N . ASP A 1 283 ? 3.270 -8.377 23.348 1.00 74.69 283 ASP A N 1
ATOM 2035 C CA . ASP A 1 283 ? 4.473 -7.680 22.943 1.00 74.69 283 ASP A CA 1
ATOM 2036 C C . ASP A 1 283 ? 4.278 -6.172 23.124 1.00 74.69 283 ASP A C 1
ATOM 2038 O O . ASP A 1 283 ? 3.164 -5.649 23.290 1.00 74.69 283 ASP A O 1
ATOM 2042 N N . SER A 1 284 ? 5.395 -5.450 23.154 1.00 86.25 284 SER A N 1
ATOM 2043 C CA . SER A 1 284 ? 5.396 -3.994 23.305 1.00 86.25 284 SER A CA 1
ATOM 2044 C C . SER A 1 284 ? 4.579 -3.309 22.204 1.00 86.25 284 SER A C 1
ATOM 2046 O O . SER A 1 284 ? 3.940 -2.290 22.462 1.00 86.25 284 SER A O 1
ATOM 2048 N N . LEU A 1 285 ? 4.539 -3.891 21.000 1.00 89.94 285 LEU A N 1
ATOM 2049 C CA . LEU A 1 285 ? 3.765 -3.396 19.866 1.00 89.94 285 LEU A CA 1
ATOM 2050 C C . LEU A 1 285 ? 2.256 -3.522 20.086 1.00 89.94 285 LEU A C 1
ATOM 2052 O O . LEU A 1 285 ? 1.550 -2.517 19.998 1.00 89.94 285 LEU A O 1
ATOM 2056 N N . GLY A 1 286 ? 1.760 -4.723 20.394 1.00 90.56 286 GLY A N 1
ATOM 2057 C CA . GLY A 1 286 ? 0.338 -4.952 20.626 1.00 90.56 286 GLY A CA 1
ATOM 2058 C C . GLY A 1 286 ? -0.172 -4.167 21.826 1.00 90.56 286 GLY A C 1
ATOM 2059 O O . GLY A 1 286 ? -1.276 -3.629 21.788 1.00 90.56 286 GLY A O 1
ATOM 2060 N N . THR A 1 287 ? 0.654 -4.021 22.865 1.00 90.50 287 THR A N 1
ATOM 2061 C CA . THR A 1 287 ? 0.324 -3.193 24.033 1.00 90.50 287 THR A CA 1
ATOM 2062 C C . THR A 1 287 ? 0.222 -1.717 23.660 1.00 90.50 287 THR A C 1
ATOM 2064 O O . THR A 1 287 ? -0.779 -1.089 23.990 1.00 90.50 287 THR A O 1
ATOM 2067 N N . ALA A 1 288 ? 1.189 -1.171 22.915 1.00 93.19 288 ALA A N 1
ATOM 2068 C CA . ALA A 1 288 ? 1.132 0.215 22.450 1.00 93.19 288 ALA A CA 1
ATOM 2069 C C . ALA A 1 288 ? -0.109 0.485 21.578 1.00 93.19 288 ALA A C 1
ATOM 2071 O O . ALA A 1 288 ? -0.793 1.487 21.781 1.00 93.19 288 ALA A O 1
ATOM 2072 N N . ALA A 1 289 ? -0.432 -0.428 20.655 1.00 94.38 289 ALA A N 1
ATOM 2073 C CA . ALA A 1 289 ? -1.611 -0.318 19.798 1.00 94.38 289 ALA A CA 1
ATOM 2074 C C . ALA A 1 289 ? -2.924 -0.379 20.598 1.00 94.38 289 ALA A C 1
ATOM 2076 O O . ALA A 1 289 ? -3.791 0.473 20.409 1.00 94.38 289 ALA A O 1
ATOM 2077 N N . ARG A 1 290 ? -3.064 -1.347 21.520 1.00 93.56 290 ARG A N 1
ATOM 2078 C CA . ARG A 1 290 ? -4.250 -1.478 22.388 1.00 93.56 290 ARG A CA 1
ATOM 2079 C C . ARG A 1 290 ? -4.456 -0.242 23.254 1.00 93.56 290 ARG A C 1
ATOM 2081 O O . ARG A 1 290 ? -5.575 0.258 23.319 1.00 93.56 290 ARG A O 1
ATOM 2088 N N . THR A 1 291 ? -3.397 0.250 23.897 1.00 94.19 291 THR A N 1
ATOM 2089 C CA . THR A 1 291 ? -3.470 1.438 24.756 1.00 94.19 291 THR A CA 1
ATOM 2090 C C . THR A 1 291 ? -3.906 2.660 23.958 1.00 94.19 291 THR A C 1
ATOM 2092 O O . THR A 1 291 ? -4.889 3.294 24.330 1.00 94.19 291 THR A O 1
ATOM 2095 N N . ALA A 1 292 ? -3.256 2.939 22.824 1.00 95.56 292 ALA A N 1
ATOM 2096 C CA . ALA A 1 292 ? -3.596 4.088 21.988 1.00 95.56 292 ALA A CA 1
ATOM 2097 C C . ALA A 1 292 ? -5.039 4.025 21.458 1.00 95.56 292 ALA A C 1
ATOM 2099 O O . ALA A 1 292 ? -5.760 5.021 21.508 1.00 95.56 292 ALA A O 1
ATOM 2100 N N . LEU A 1 293 ? -5.484 2.848 21.002 1.00 95.69 293 LEU A N 1
ATOM 2101 C CA . LEU A 1 293 ? -6.852 2.653 20.522 1.00 95.69 293 LEU A CA 1
ATOM 2102 C C . LEU A 1 293 ? -7.875 2.834 21.653 1.00 95.69 293 LEU A C 1
ATOM 2104 O O . LEU A 1 293 ? -8.876 3.525 21.477 1.00 95.69 293 LEU A O 1
ATOM 2108 N N . ALA A 1 294 ? -7.621 2.257 22.830 1.00 95.31 294 ALA A N 1
ATOM 2109 C CA . ALA A 1 294 ? -8.508 2.401 23.979 1.00 95.31 294 ALA A CA 1
ATOM 2110 C C . ALA A 1 294 ? -8.598 3.857 24.463 1.00 95.31 294 ALA A C 1
ATOM 2112 O O . ALA A 1 294 ? -9.690 4.323 24.787 1.00 95.31 294 ALA A O 1
ATOM 2113 N N . GLU A 1 295 ? -7.480 4.584 24.502 1.00 95.25 295 GLU A N 1
ATOM 2114 C CA . GLU A 1 295 ? -7.445 6.005 24.864 1.00 95.25 295 GLU A CA 1
ATOM 2115 C C . GLU A 1 295 ? -8.212 6.868 23.858 1.00 95.25 295 GLU A C 1
ATOM 2117 O O . GLU A 1 295 ? -9.046 7.680 24.267 1.00 95.25 295 GLU A O 1
ATOM 2122 N N . ALA A 1 296 ? -8.012 6.641 22.555 1.00 94.94 296 ALA A N 1
ATOM 2123 C CA . ALA A 1 296 ? -8.731 7.359 21.505 1.00 94.94 296 ALA A CA 1
ATOM 2124 C C . ALA A 1 296 ? -10.255 7.179 21.620 1.00 94.94 296 ALA A C 1
ATOM 2126 O O . ALA A 1 296 ? -11.003 8.149 21.513 1.00 94.94 296 ALA A O 1
ATOM 2127 N N . LEU A 1 297 ? -10.730 5.962 21.907 1.00 95.12 297 LEU A N 1
ATOM 2128 C CA . LEU A 1 297 ? -12.165 5.672 22.034 1.00 95.12 297 LEU A CA 1
ATOM 2129 C C . LEU A 1 297 ? -12.782 6.172 23.345 1.00 95.12 297 LEU A C 1
ATOM 2131 O O . LEU A 1 297 ? -13.940 6.599 23.368 1.00 95.12 297 LEU A O 1
ATOM 2135 N N . LYS A 1 298 ? -12.018 6.170 24.441 1.00 93.25 298 LYS A N 1
ATOM 2136 C CA . LYS A 1 298 ? -12.458 6.766 25.712 1.00 93.25 298 LYS A CA 1
ATOM 2137 C C . LYS A 1 298 ? -12.620 8.281 25.603 1.00 93.25 298 LYS A C 1
ATOM 2139 O O . LYS A 1 298 ? -13.543 8.824 26.202 1.00 93.25 298 LYS A O 1
ATOM 2144 N N . GLY A 1 299 ? -11.758 8.943 24.830 1.00 89.94 299 GLY A N 1
ATOM 2145 C CA . GLY A 1 299 ? -11.858 10.376 24.538 1.00 89.94 299 GLY A CA 1
ATOM 2146 C C . GLY A 1 299 ? -12.901 10.744 23.475 1.00 89.94 299 GLY A C 1
ATOM 2147 O O . GLY A 1 299 ? -13.233 11.919 23.340 1.00 89.94 299 GLY A O 1
ATOM 2148 N N . ALA A 1 300 ? -13.417 9.767 22.727 1.00 93.06 300 ALA A N 1
ATOM 2149 C CA . ALA A 1 300 ? -14.369 9.982 21.643 1.00 93.06 300 ALA A CA 1
ATOM 2150 C C . ALA A 1 300 ? -15.799 10.280 22.128 1.00 93.06 300 ALA A C 1
ATOM 2152 O O . ALA A 1 300 ? -16.189 9.961 23.257 1.00 93.06 300 ALA A O 1
ATOM 2153 N N . ASP A 1 301 ? -16.620 10.838 21.237 1.00 93.44 301 ASP A N 1
ATOM 2154 C CA . ASP A 1 301 ? -18.064 10.907 21.447 1.00 93.44 301 ASP A CA 1
ATOM 2155 C C . ASP A 1 301 ? -18.742 9.529 21.277 1.00 93.44 301 ASP A C 1
ATOM 2157 O O . ASP A 1 301 ? -18.137 8.535 20.857 1.00 93.44 301 ASP A O 1
ATOM 2161 N N . GLY A 1 302 ? -20.024 9.452 21.647 1.00 92.81 302 GLY A N 1
ATOM 2162 C CA . GLY A 1 302 ? -20.791 8.210 21.540 1.00 92.81 302 GLY A CA 1
ATOM 2163 C C . GLY A 1 302 ? -20.989 7.735 20.098 1.00 92.81 302 GLY A C 1
ATOM 2164 O O . GLY A 1 302 ? -20.987 6.531 19.858 1.00 92.81 302 GLY A O 1
ATOM 2165 N N . ALA A 1 303 ? -21.111 8.652 19.134 1.00 94.81 303 ALA A N 1
ATOM 2166 C CA . ALA A 1 303 ? -21.349 8.305 17.735 1.00 94.81 303 ALA A CA 1
ATOM 2167 C C . ALA A 1 303 ? -20.127 7.612 17.118 1.00 94.81 303 ALA A C 1
ATOM 2169 O O . ALA A 1 303 ? -20.265 6.581 16.457 1.00 94.81 303 ALA A O 1
ATOM 2170 N N . LEU A 1 304 ? -18.926 8.120 17.399 1.00 95.12 304 LEU A N 1
ATOM 2171 C CA . LEU A 1 304 ? -17.680 7.502 16.969 1.00 95.12 304 LEU A CA 1
ATOM 2172 C C . LEU A 1 304 ? -17.483 6.133 17.631 1.00 95.12 304 LEU A C 1
ATOM 2174 O O . LEU A 1 304 ? -17.104 5.185 16.944 1.00 95.12 304 LEU A O 1
ATOM 2178 N N . ARG A 1 305 ? -17.801 5.980 18.925 1.00 95.50 305 ARG A N 1
ATOM 2179 C CA . ARG A 1 305 ? -17.744 4.663 19.588 1.00 95.50 305 ARG A CA 1
ATOM 2180 C C . ARG A 1 305 ? -18.688 3.639 18.953 1.00 95.50 305 ARG A C 1
ATOM 2182 O O . ARG A 1 305 ? -18.270 2.503 18.742 1.00 95.50 305 ARG A O 1
ATOM 2189 N N . VAL A 1 306 ? -19.922 4.027 18.621 1.00 95.75 306 VAL A N 1
ATOM 2190 C CA . VAL A 1 306 ? -20.883 3.160 17.909 1.00 95.75 306 VAL A CA 1
ATOM 2191 C C . VAL A 1 306 ? -20.336 2.757 16.539 1.00 95.75 306 VAL A C 1
ATOM 2193 O O . VAL A 1 306 ? -20.357 1.576 16.189 1.00 95.75 306 VAL A O 1
ATOM 2196 N N . ALA A 1 307 ? -19.806 3.715 15.774 1.00 96.69 307 ALA A N 1
ATOM 2197 C CA . ALA A 1 307 ? -19.262 3.443 14.448 1.00 96.69 307 ALA A CA 1
ATOM 2198 C C . ALA A 1 307 ? -18.058 2.489 14.502 1.00 96.69 307 ALA A C 1
ATOM 2200 O O . ALA A 1 307 ? -18.030 1.492 13.781 1.00 96.69 307 ALA A O 1
ATOM 2201 N N . VAL A 1 308 ? -17.108 2.734 15.412 1.00 96.69 308 VAL A N 1
ATOM 2202 C CA . VAL A 1 308 ? -15.944 1.856 15.607 1.00 96.69 308 VAL A CA 1
ATOM 2203 C C . VAL A 1 308 ? -16.373 0.464 16.060 1.00 96.69 308 VAL A C 1
ATOM 2205 O O . VAL A 1 308 ? -15.849 -0.520 15.545 1.00 96.69 308 VAL A O 1
ATOM 2208 N N . ALA A 1 309 ? -17.341 0.346 16.975 1.00 96.00 309 ALA A N 1
ATOM 2209 C CA . ALA A 1 309 ? -17.864 -0.954 17.385 1.00 96.00 309 ALA A CA 1
ATOM 2210 C C . ALA A 1 309 ? -18.442 -1.716 16.177 1.00 96.00 309 ALA A C 1
ATOM 2212 O O . ALA A 1 309 ? -18.059 -2.862 15.919 1.00 96.00 309 ALA A O 1
ATOM 2213 N N . ALA A 1 310 ? -19.316 -1.077 15.396 1.00 95.69 310 ALA A N 1
ATOM 2214 C CA . ALA A 1 310 ? -19.943 -1.688 14.226 1.00 95.69 310 ALA A CA 1
ATOM 2215 C C . ALA A 1 310 ? -18.922 -2.141 13.165 1.00 95.69 310 ALA A C 1
ATOM 2217 O O . ALA A 1 310 ? -19.069 -3.231 12.602 1.00 95.69 310 ALA A O 1
ATOM 2218 N N . GLU A 1 311 ? -17.890 -1.335 12.916 1.00 95.38 311 GLU A N 1
ATOM 2219 C CA . GLU A 1 311 ? -16.810 -1.637 11.973 1.00 95.38 311 GLU A CA 1
ATOM 2220 C C . GLU A 1 311 ? -15.873 -2.734 12.501 1.00 95.38 311 GLU A C 1
ATOM 2222 O O . GLU A 1 311 ? -15.487 -3.620 11.740 1.00 95.38 311 GLU A O 1
ATOM 2227 N N . ALA A 1 312 ? -15.579 -2.764 13.806 1.00 93.88 312 ALA A N 1
ATOM 2228 C CA . ALA A 1 312 ? -14.811 -3.846 14.422 1.00 93.88 312 ALA A CA 1
ATOM 2229 C C . ALA A 1 312 ? -15.531 -5.199 14.289 1.00 93.88 312 ALA A C 1
ATOM 2231 O O . ALA A 1 312 ? -14.902 -6.207 13.969 1.00 93.88 312 ALA A O 1
ATOM 2232 N N . ALA A 1 313 ? -16.859 -5.223 14.462 1.00 93.00 313 ALA A N 1
ATOM 2233 C CA . ALA A 1 313 ? -17.660 -6.420 14.205 1.00 93.00 313 ALA A CA 1
ATOM 2234 C C . ALA A 1 313 ? -17.589 -6.845 12.728 1.00 93.00 313 ALA A C 1
ATOM 2236 O O . ALA A 1 313 ? -17.411 -8.027 12.445 1.00 93.00 313 ALA A O 1
ATOM 2237 N N . ALA A 1 314 ? -17.640 -5.892 11.789 1.00 92.31 314 ALA A N 1
ATOM 2238 C CA . ALA A 1 314 ? -17.508 -6.187 10.361 1.00 92.31 314 ALA A CA 1
ATOM 2239 C C . ALA A 1 314 ? -16.133 -6.785 10.005 1.00 92.31 314 ALA A C 1
ATOM 2241 O O . ALA A 1 314 ? -16.052 -7.694 9.179 1.00 92.31 314 ALA A O 1
ATOM 2242 N N . VAL A 1 315 ? -15.050 -6.327 10.647 1.00 90.00 315 VAL A N 1
ATOM 2243 C CA . VAL A 1 315 ? -13.711 -6.923 10.486 1.00 90.00 315 VAL A CA 1
ATOM 2244 C C . VAL A 1 315 ? -13.708 -8.391 10.929 1.00 90.00 315 VAL A C 1
ATOM 2246 O O . VAL A 1 315 ? -13.167 -9.237 10.216 1.00 90.00 315 VAL A O 1
ATOM 2249 N N . LEU A 1 316 ? -14.344 -8.714 12.060 1.00 88.12 316 LEU A N 1
ATOM 2250 C CA . LEU A 1 316 ? -14.461 -10.097 12.541 1.00 88.12 316 LEU A CA 1
ATOM 2251 C C . LEU A 1 316 ? -15.297 -10.974 11.601 1.00 88.12 316 LEU A C 1
ATOM 2253 O O . LEU A 1 31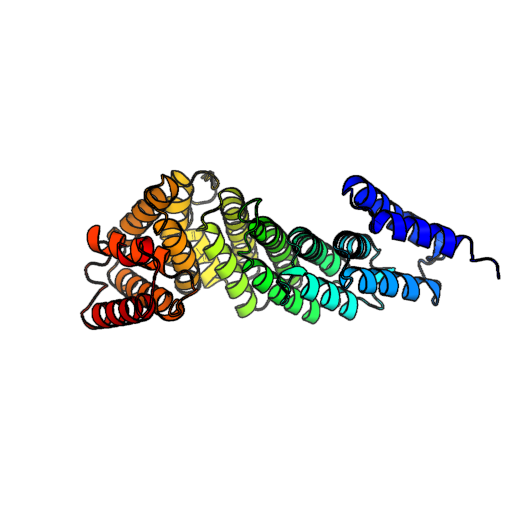6 ? -14.915 -12.106 11.319 1.00 88.12 316 LEU A O 1
ATOM 2257 N N . GLU A 1 317 ? -16.405 -10.450 11.078 1.00 87.56 317 GLU A N 1
ATOM 2258 C CA . GLU A 1 317 ? -17.290 -11.164 10.148 1.00 87.56 317 GLU A CA 1
ATOM 2259 C C . GLU A 1 317 ? -16.588 -11.510 8.824 1.00 87.56 317 GLU A C 1
ATOM 2261 O O . GLU A 1 317 ? -16.753 -12.617 8.311 1.00 87.56 317 GLU A O 1
ATOM 2266 N N . ARG A 1 318 ? -15.745 -10.609 8.294 1.00 83.06 318 ARG A N 1
ATOM 2267 C CA . ARG A 1 318 ? -14.927 -10.876 7.091 1.00 83.06 318 ARG A CA 1
ATOM 2268 C C . ARG A 1 318 ? -13.855 -11.947 7.315 1.00 83.06 318 ARG A C 1
ATOM 2270 O O . ARG A 1 318 ? -13.409 -12.575 6.355 1.00 83.06 318 ARG A O 1
ATOM 2277 N N . GLY A 1 319 ? -13.434 -12.139 8.564 1.00 66.25 319 GLY A N 1
ATOM 2278 C CA . GLY A 1 319 ? -12.408 -13.101 8.954 1.00 66.25 319 GLY A CA 1
ATOM 2279 C C . GLY A 1 319 ? -12.851 -14.565 8.928 1.00 66.25 319 GLY A C 1
ATOM 2280 O O . GLY A 1 319 ? -11.978 -15.423 8.965 1.00 66.25 319 GLY A O 1
ATOM 2281 N N . GLY A 1 320 ? -14.157 -14.850 8.818 1.00 46.62 320 GLY A N 1
ATOM 2282 C CA . GLY A 1 320 ? -14.739 -16.181 9.011 1.00 46.62 320 GLY A CA 1
ATOM 2283 C C . GLY A 1 320 ? -14.222 -17.249 8.045 1.00 46.62 320 GLY A C 1
ATOM 2284 O O . GLY A 1 320 ? -14.708 -17.387 6.921 1.00 46.62 320 GLY A O 1
ATOM 2285 N N . GLY A 1 321 ? -13.255 -18.045 8.502 1.00 44.31 321 GLY A 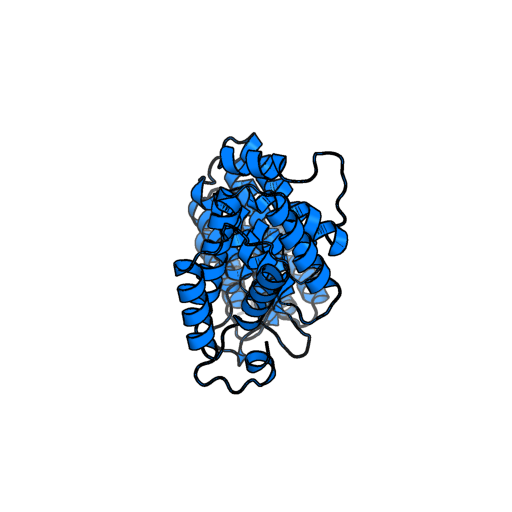N 1
ATOM 2286 C CA . GLY A 1 321 ? -12.792 -19.240 7.804 1.00 44.31 321 GLY A CA 1
ATOM 2287 C C . GLY A 1 321 ? -11.612 -19.922 8.510 1.00 44.31 321 GLY A C 1
ATOM 2288 O O . GLY A 1 321 ? -10.742 -19.244 9.054 1.00 44.31 321 GLY A O 1
ATOM 2289 N N . PRO A 1 322 ? -11.501 -21.264 8.458 1.00 33.81 322 PRO A N 1
ATOM 2290 C CA . PRO A 1 322 ? -10.535 -22.035 9.252 1.00 33.81 322 PRO A CA 1
ATOM 2291 C C . PRO A 1 322 ? -9.047 -21.743 8.961 1.00 33.81 322 PRO A C 1
ATOM 2293 O O . PRO A 1 322 ? -8.191 -22.227 9.697 1.00 33.81 322 PRO A O 1
ATOM 2296 N N . SER A 1 323 ? -8.720 -20.933 7.943 1.00 42.22 323 SER A N 1
ATOM 2297 C CA . SER A 1 323 ? -7.349 -20.539 7.578 1.00 42.22 323 SER A CA 1
ATOM 2298 C C . SER A 1 323 ? -7.088 -19.022 7.562 1.00 42.22 323 SER A C 1
ATOM 2300 O O . SER A 1 323 ? -6.038 -18.608 7.070 1.00 42.22 323 SER A O 1
ATOM 2302 N N . LYS A 1 324 ? -8.023 -18.175 8.023 1.00 52.25 324 LYS A N 1
ATOM 2303 C CA . LYS A 1 324 ? -7.898 -16.709 7.922 1.00 52.25 324 LYS A CA 1
ATOM 2304 C C . LYS A 1 324 ? -7.675 -16.053 9.289 1.00 52.25 324 LYS A C 1
ATOM 2306 O O . LYS A 1 324 ? -7.979 -16.601 10.340 1.00 52.25 324 LYS A O 1
ATOM 2311 N N . ALA A 1 325 ? -7.002 -14.907 9.266 1.00 59.44 325 ALA A N 1
ATOM 2312 C CA . ALA A 1 325 ? -6.308 -14.295 10.396 1.00 59.44 325 ALA A CA 1
ATOM 2313 C C . ALA A 1 325 ? -7.217 -13.520 11.381 1.00 59.44 325 ALA A C 1
ATOM 2315 O O . ALA A 1 325 ? -6.864 -12.409 11.777 1.00 59.44 325 ALA A O 1
ATOM 2316 N N . ALA A 1 326 ? -8.366 -14.060 11.812 1.00 65.00 326 ALA A N 1
ATOM 2317 C CA . ALA A 1 326 ? -9.254 -13.322 12.726 1.00 65.00 326 ALA A CA 1
ATOM 2318 C C . ALA A 1 326 ? -8.789 -13.334 14.199 1.00 65.00 326 ALA A C 1
ATOM 2320 O O . ALA A 1 326 ? -9.249 -12.519 14.995 1.00 65.00 326 ALA A O 1
ATOM 2321 N N . ALA A 1 327 ? -7.820 -14.184 14.564 1.00 77.00 327 ALA A N 1
ATOM 2322 C CA . ALA A 1 327 ? -7.323 -14.307 15.941 1.00 77.00 327 ALA A CA 1
ATOM 2323 C C . ALA A 1 327 ? -6.799 -12.981 16.526 1.00 77.00 327 ALA A C 1
ATOM 2325 O O . ALA A 1 327 ? -6.981 -12.690 17.706 1.00 77.00 327 ALA A O 1
ATOM 2326 N N . ALA A 1 328 ? -6.144 -12.156 15.707 1.00 82.50 328 ALA A N 1
ATOM 2327 C CA . ALA A 1 328 ? -5.641 -10.867 16.164 1.00 82.50 328 ALA A CA 1
ATOM 2328 C C . ALA A 1 328 ? -6.764 -9.835 16.371 1.00 82.50 328 ALA A C 1
ATOM 2330 O O . ALA A 1 328 ? -6.869 -9.323 17.485 1.00 82.50 328 ALA A O 1
ATOM 2331 N N . PRO A 1 329 ? -7.642 -9.572 15.385 1.00 88.19 329 PRO A N 1
ATOM 2332 C CA . PRO A 1 329 ? -8.836 -8.765 15.612 1.00 88.19 329 PRO A CA 1
ATOM 2333 C C . PRO A 1 329 ? -9.677 -9.214 16.817 1.00 88.19 329 PRO A C 1
ATOM 2335 O O . PRO A 1 329 ? -10.131 -8.359 17.570 1.00 88.19 329 PRO A O 1
ATOM 2338 N N . MET A 1 330 ? -9.827 -10.524 17.061 1.00 87.44 330 MET A N 1
ATOM 2339 C CA . MET A 1 330 ? -10.539 -11.046 18.239 1.00 87.44 330 MET A CA 1
ATOM 2340 C C . MET A 1 330 ? -9.896 -10.588 19.552 1.00 87.44 330 MET A C 1
ATOM 2342 O O . MET A 1 330 ? -10.572 -9.976 20.376 1.00 87.44 330 MET A O 1
ATOM 2346 N N . ARG A 1 331 ? -8.582 -10.801 19.717 1.00 86.81 331 ARG A N 1
ATOM 2347 C CA . ARG A 1 331 ? -7.837 -10.346 20.907 1.00 86.81 331 ARG A CA 1
ATOM 2348 C C . ARG A 1 331 ? -7.866 -8.831 21.076 1.00 86.81 331 ARG A C 1
ATOM 2350 O O . ARG A 1 331 ? -7.909 -8.329 22.193 1.00 86.81 331 ARG A O 1
ATOM 2357 N N . ALA A 1 332 ? -7.827 -8.090 19.971 1.00 90.50 332 ALA A N 1
ATOM 2358 C CA . ALA A 1 332 ? -7.943 -6.641 20.021 1.00 90.50 332 ALA A CA 1
ATOM 2359 C C . ALA A 1 332 ? -9.319 -6.217 20.551 1.00 90.50 332 ALA A C 1
ATOM 2361 O O . ALA A 1 332 ? -9.385 -5.389 21.455 1.00 90.50 332 ALA A O 1
ATOM 2362 N N . VAL A 1 333 ? -10.403 -6.805 20.033 1.00 92.00 333 VAL A N 1
ATOM 2363 C CA . VAL A 1 333 ? -11.773 -6.512 20.479 1.00 92.00 333 VAL A CA 1
ATOM 2364 C C . VAL A 1 333 ? -11.985 -6.912 21.940 1.00 92.00 333 VAL A C 1
ATOM 2366 O O . VAL A 1 333 ? -12.536 -6.110 22.690 1.00 92.00 333 VAL A O 1
ATOM 2369 N N . GLU A 1 334 ? -11.502 -8.082 22.371 1.00 90.62 334 GLU A N 1
ATOM 2370 C CA . GLU A 1 334 ? -11.506 -8.482 23.788 1.00 90.62 334 GLU A CA 1
ATOM 2371 C C . GLU A 1 334 ? -10.822 -7.419 24.657 1.00 90.62 334 GLU A C 1
ATOM 2373 O O . GLU A 1 334 ? -11.434 -6.905 25.593 1.00 90.62 334 GLU A O 1
ATOM 2378 N N . GLY A 1 335 ? -9.619 -6.984 24.274 1.00 89.69 335 GLY A N 1
ATOM 2379 C CA . GLY A 1 335 ? -8.886 -5.953 25.003 1.00 89.69 335 GLY A CA 1
ATOM 2380 C C . GLY A 1 335 ? -9.637 -4.619 25.091 1.00 89.69 335 GLY A C 1
ATOM 2381 O O . GLY A 1 335 ? -9.569 -3.941 26.117 1.00 89.69 335 GLY A O 1
ATOM 2382 N N . LEU A 1 336 ? -10.393 -4.241 24.054 1.00 91.81 336 LEU A N 1
ATOM 2383 C CA . LEU A 1 336 ? -11.225 -3.033 24.072 1.00 91.81 336 LEU A CA 1
ATOM 2384 C C . LEU A 1 336 ? -12.438 -3.161 24.999 1.00 91.81 336 LEU A C 1
ATOM 2386 O O . LEU A 1 336 ? -12.777 -2.187 25.677 1.00 91.81 336 LEU A O 1
ATOM 2390 N N . ILE A 1 337 ? -13.068 -4.339 25.054 1.00 91.50 337 ILE A N 1
ATOM 2391 C CA . ILE A 1 337 ? -14.152 -4.635 26.004 1.00 91.50 337 ILE A CA 1
ATOM 2392 C C . ILE A 1 337 ? -13.603 -4.574 27.432 1.00 91.50 337 ILE A C 1
ATOM 2394 O O . ILE A 1 337 ? -14.137 -3.843 28.265 1.00 91.50 337 ILE A O 1
ATOM 2398 N N . SER A 1 338 ? -12.497 -5.270 27.696 1.00 91.31 338 SER A N 1
ATOM 2399 C CA . SER A 1 338 ? -11.831 -5.312 29.003 1.00 91.31 338 SER A CA 1
ATOM 2400 C C . SER A 1 338 ? -11.388 -3.918 29.465 1.00 91.31 338 SER A C 1
ATOM 2402 O O . SER A 1 338 ? -11.505 -3.571 30.641 1.00 91.31 338 SER A O 1
ATOM 2404 N N . ALA A 1 339 ? -10.964 -3.061 28.533 1.00 91.50 339 ALA A N 1
ATOM 2405 C CA . ALA A 1 339 ? -10.632 -1.668 28.809 1.00 91.50 339 ALA A CA 1
ATOM 2406 C C . ALA A 1 339 ? -11.853 -0.740 28.948 1.00 91.50 339 ALA A C 1
ATOM 2408 O O . ALA A 1 339 ? -11.648 0.439 29.255 1.00 91.50 339 ALA A O 1
ATOM 2409 N N . ARG A 1 340 ? -13.085 -1.221 28.716 1.00 92.62 340 ARG A N 1
ATOM 2410 C CA . ARG A 1 340 ? -14.325 -0.421 28.648 1.00 92.62 340 ARG A CA 1
ATOM 2411 C C . ARG A 1 340 ? -14.268 0.702 27.607 1.00 92.62 340 ARG A C 1
ATOM 2413 O O . ARG A 1 340 ? -14.846 1.772 27.778 1.00 92.62 340 ARG A O 1
ATOM 2420 N N . ALA A 1 341 ? -13.515 0.485 26.529 1.00 92.44 341 ALA A N 1
ATOM 2421 C CA . ALA A 1 341 ? -13.309 1.474 25.470 1.00 92.44 341 ALA A CA 1
ATOM 2422 C C . ALA A 1 341 ? -14.518 1.588 24.522 1.00 92.44 341 ALA A C 1
ATOM 2424 O O . ALA A 1 341 ? -14.690 2.611 23.864 1.00 92.44 341 ALA A O 1
ATOM 2425 N N . LEU A 1 342 ? -15.364 0.554 24.472 1.00 90.38 342 LEU A N 1
ATOM 2426 C CA . LEU A 1 342 ? -16.568 0.492 23.636 1.00 90.38 342 LEU A CA 1
ATOM 2427 C C . LEU A 1 342 ? -17.864 0.785 24.414 1.00 90.38 342 LEU A C 1
ATOM 2429 O O . LEU A 1 342 ? -18.954 0.611 23.866 1.00 90.38 342 LEU A O 1
ATOM 2433 N N . ASP A 1 343 ? -17.776 1.233 25.672 1.00 88.62 343 ASP A N 1
ATOM 2434 C CA . ASP A 1 343 ? -18.948 1.551 26.497 1.00 88.62 343 ASP A CA 1
ATOM 2435 C C . ASP A 1 343 ? -19.846 2.593 25.799 1.00 88.62 343 ASP A C 1
ATOM 2437 O O . ASP A 1 343 ? -19.398 3.648 25.338 1.00 88.62 343 ASP A O 1
ATOM 2441 N N . GLY A 1 344 ? -21.141 2.279 25.694 1.00 84.31 344 GLY A N 1
ATOM 2442 C CA . GLY A 1 344 ? -22.126 3.088 24.966 1.00 84.31 344 GLY A CA 1
ATOM 2443 C C . GLY A 1 344 ? -22.075 2.962 23.436 1.00 84.31 344 GLY A C 1
ATOM 2444 O O . GLY A 1 344 ? -22.948 3.510 22.773 1.00 84.31 344 GLY A O 1
ATOM 2445 N N . GLY A 1 345 ? -21.088 2.248 22.881 1.00 81.44 345 GLY A N 1
ATOM 2446 C CA . GLY A 1 345 ? -20.998 1.895 21.459 1.00 81.44 345 GLY A CA 1
ATOM 2447 C C . GLY A 1 345 ? -21.378 0.443 21.149 1.00 81.44 345 GLY A C 1
ATOM 2448 O O . GLY A 1 345 ? -21.897 0.161 20.073 1.00 81.44 345 GLY A O 1
ATOM 2449 N N . ALA A 1 346 ? -21.138 -0.470 22.094 1.00 86.19 346 ALA A N 1
ATOM 2450 C CA . ALA A 1 346 ? -21.460 -1.892 21.992 1.00 86.19 346 ALA A CA 1
ATOM 2451 C C . ALA A 1 346 ? -22.818 -2.208 22.646 1.00 86.19 346 ALA A C 1
ATOM 2453 O O . ALA A 1 346 ? -22.933 -2.237 23.872 1.00 86.19 346 ALA A O 1
ATOM 2454 N N . ASP A 1 347 ? -23.844 -2.451 21.829 1.00 89.31 347 ASP A N 1
ATOM 2455 C CA . ASP A 1 347 ? -25.176 -2.872 22.272 1.00 89.31 347 ASP A CA 1
ATOM 2456 C C . ASP A 1 347 ? -25.387 -4.397 22.140 1.00 89.31 347 ASP A C 1
ATOM 2458 O O . ASP A 1 347 ? -24.491 -5.151 21.751 1.00 89.31 347 ASP A O 1
ATOM 2462 N N . ALA A 1 348 ? -26.595 -4.874 22.457 1.00 90.25 348 ALA A N 1
ATOM 2463 C CA . ALA A 1 348 ? -26.928 -6.296 22.359 1.00 90.25 348 ALA A CA 1
ATOM 2464 C C . ALA A 1 348 ? -26.827 -6.844 20.920 1.00 90.25 348 ALA A C 1
ATOM 2466 O O . ALA A 1 348 ? -26.475 -8.011 20.731 1.00 90.25 348 ALA A O 1
ATOM 2467 N N . VAL A 1 349 ? -27.111 -6.014 19.908 1.00 91.69 349 VAL A N 1
ATOM 2468 C CA . VAL A 1 349 ? -27.008 -6.398 18.491 1.00 91.69 349 VAL A CA 1
ATOM 2469 C C . VAL A 1 349 ? -25.543 -6.597 18.120 1.00 91.69 349 VAL A C 1
ATOM 2471 O O . VAL A 1 349 ? -25.186 -7.606 17.510 1.00 91.69 349 VAL A O 1
ATOM 2474 N N . TRP A 1 350 ? -24.678 -5.677 18.538 1.00 94.06 350 TRP A N 1
ATOM 2475 C CA . TRP A 1 350 ? -23.239 -5.792 18.373 1.00 94.06 350 TRP A CA 1
ATOM 2476 C C . TRP A 1 350 ? -22.689 -7.049 19.054 1.00 94.06 350 TRP A C 1
ATOM 2478 O O . TRP A 1 350 ? -21.979 -7.826 18.414 1.00 94.06 350 TRP A O 1
ATOM 2488 N N . SER A 1 351 ? -23.065 -7.310 20.311 1.00 91.06 351 SER A N 1
ATOM 2489 C CA . SER A 1 351 ? -22.614 -8.507 21.033 1.00 91.06 351 SER A CA 1
ATOM 2490 C C . SER A 1 351 ? -23.018 -9.796 20.316 1.00 91.06 351 SER A C 1
ATOM 2492 O O . SER A 1 351 ? -22.215 -10.725 20.230 1.00 91.06 351 SER A O 1
ATOM 2494 N N . ALA A 1 352 ? -24.230 -9.851 19.753 1.00 91.81 352 ALA A N 1
ATOM 2495 C CA . ALA A 1 352 ? -24.690 -11.000 18.977 1.00 91.81 352 ALA A CA 1
ATOM 2496 C C . ALA A 1 352 ? -23.869 -11.202 17.690 1.00 91.81 352 ALA A C 1
ATOM 2498 O O . ALA A 1 352 ? -23.496 -12.335 17.380 1.00 91.81 352 ALA A O 1
ATOM 2499 N N . ARG A 1 353 ? -23.541 -10.117 16.972 1.00 92.75 353 ARG A N 1
ATOM 2500 C CA . ARG A 1 353 ? -22.685 -10.154 15.772 1.00 92.75 353 ARG A CA 1
ATOM 2501 C C . ARG A 1 353 ? -21.284 -10.669 16.088 1.00 92.75 353 ARG A C 1
ATOM 2503 O O . ARG A 1 353 ? -20.812 -11.604 15.445 1.00 92.75 353 ARG A O 1
ATOM 2510 N N . VAL A 1 354 ? -20.649 -10.118 17.124 1.00 90.44 354 VAL A N 1
ATOM 2511 C CA . VAL A 1 354 ? -19.313 -10.547 17.566 1.00 90.44 354 VAL A CA 1
ATOM 2512 C C . VAL A 1 354 ? -19.325 -12.013 17.992 1.00 90.44 354 VAL A C 1
ATOM 2514 O O . VAL A 1 354 ? -18.485 -12.784 17.536 1.00 90.44 354 VAL A O 1
ATOM 2517 N N . ALA A 1 355 ? -20.304 -12.437 18.797 1.00 88.31 355 ALA A N 1
ATOM 2518 C CA . ALA A 1 355 ? -20.423 -13.830 19.220 1.00 88.31 355 ALA A CA 1
ATOM 2519 C C . ALA A 1 355 ? -20.614 -14.789 18.030 1.00 88.31 355 ALA A C 1
ATOM 2521 O O . ALA A 1 355 ? -20.018 -15.867 18.006 1.00 88.31 355 ALA A O 1
ATOM 2522 N N . ALA A 1 356 ? -21.408 -14.402 17.027 1.00 88.94 356 ALA A N 1
ATOM 2523 C CA . ALA A 1 356 ? -21.601 -15.189 15.811 1.00 88.94 356 ALA A CA 1
ATOM 2524 C C . ALA A 1 356 ? -20.311 -15.299 14.979 1.00 88.94 356 ALA A C 1
ATOM 2526 O O . ALA A 1 356 ? -19.970 -16.396 14.524 1.00 88.94 356 ALA A O 1
ATOM 2527 N N . ALA A 1 357 ? -19.572 -14.197 14.824 1.00 86.50 357 ALA A N 1
ATOM 2528 C CA . ALA A 1 357 ? -18.292 -14.182 14.120 1.00 86.50 357 ALA A CA 1
ATOM 2529 C C . ALA A 1 357 ? -17.250 -15.068 14.827 1.00 86.50 357 ALA A C 1
ATOM 2531 O O . ALA A 1 357 ? -16.664 -15.947 14.199 1.00 86.50 357 ALA A O 1
ATOM 2532 N N . VAL A 1 358 ? -17.102 -14.928 16.150 1.00 83.31 358 VAL A N 1
ATOM 2533 C CA . VAL A 1 358 ? -16.197 -15.759 16.966 1.00 83.31 358 VAL A CA 1
ATOM 2534 C C . VAL A 1 358 ? -16.580 -17.237 16.896 1.00 83.31 358 VAL A C 1
ATOM 2536 O O . VAL A 1 358 ? -15.722 -18.094 16.698 1.00 83.31 358 VAL A O 1
ATOM 2539 N N . LYS A 1 359 ? -17.874 -17.563 17.000 1.00 83.56 359 LYS A N 1
ATOM 2540 C CA . LYS A 1 359 ? -18.349 -18.948 16.884 1.00 83.56 359 LYS A CA 1
ATOM 2541 C C . LYS A 1 359 ? -18.001 -19.554 15.525 1.00 83.56 359 LYS A C 1
ATOM 2543 O O . LYS A 1 359 ? -17.596 -20.712 15.471 1.00 83.56 359 LYS A O 1
ATOM 2548 N N . THR A 1 360 ? -18.171 -18.785 14.452 1.00 82.88 360 THR A N 1
ATOM 2549 C CA . THR A 1 360 ? -17.834 -19.210 13.085 1.00 82.88 360 THR A CA 1
ATOM 2550 C C . THR A 1 360 ? -16.338 -19.467 12.951 1.00 82.88 360 THR A C 1
ATOM 2552 O O . THR A 1 360 ? -15.933 -20.479 12.391 1.00 82.88 360 THR A O 1
ATOM 2555 N N . GLU A 1 361 ? -15.520 -18.593 13.529 1.00 76.50 361 GLU A N 1
ATOM 2556 C CA . GLU A 1 361 ? -14.064 -18.678 13.465 1.00 76.50 361 GLU A CA 1
ATOM 2557 C C . GLU A 1 361 ? -13.479 -19.844 14.281 1.00 76.50 361 GLU A C 1
ATOM 2559 O O . GLU A 1 361 ? -12.507 -20.486 13.873 1.00 76.50 361 GLU A O 1
ATOM 2564 N N . CYS A 1 362 ? -14.081 -20.144 15.433 1.00 76.25 362 CYS A N 1
ATOM 2565 C CA . CYS A 1 362 ? -13.683 -21.259 16.290 1.00 76.25 362 CYS A CA 1
ATOM 2566 C C . CYS A 1 362 ? -14.248 -22.611 15.817 1.00 76.25 362 CYS A C 1
ATOM 2568 O O . CYS A 1 362 ? -13.778 -23.661 16.264 1.00 76.25 362 CYS A O 1
ATOM 2570 N N . ALA A 1 363 ? -15.238 -22.623 14.918 1.00 75.81 363 ALA A N 1
ATOM 2571 C CA . ALA A 1 363 ? -15.860 -23.851 14.434 1.00 75.81 363 ALA A CA 1
ATOM 2572 C C . ALA A 1 363 ? -14.844 -24.732 13.686 1.00 75.81 363 ALA A C 1
ATOM 2574 O O . ALA A 1 363 ? -14.323 -24.371 12.635 1.00 75.81 363 ALA A O 1
ATOM 2575 N N . GLY A 1 364 ? -14.555 -25.914 14.238 1.00 65.25 364 GLY A N 1
ATOM 2576 C CA . GLY A 1 364 ? -13.582 -26.847 13.659 1.00 65.25 364 GLY A CA 1
ATOM 2577 C C . GLY A 1 364 ? -12.119 -26.401 13.780 1.00 65.25 364 GLY A C 1
ATOM 2578 O O . GLY A 1 364 ? -11.244 -27.056 13.210 1.00 65.25 364 GLY A O 1
ATOM 2579 N N . CYS A 1 365 ? -11.837 -25.326 14.525 1.00 68.69 365 CYS A N 1
ATOM 2580 C CA . CYS A 1 365 ? -10.480 -24.859 14.783 1.00 68.69 365 CYS A CA 1
ATOM 2581 C C . CYS A 1 365 ? -9.712 -25.883 15.636 1.00 68.69 365 CYS A C 1
ATOM 2583 O O . CYS A 1 365 ? -10.214 -26.365 16.650 1.00 68.69 365 CYS A O 1
ATOM 2585 N N . ARG A 1 366 ? -8.485 -26.217 15.222 1.00 67.44 366 ARG A N 1
ATOM 2586 C CA . ARG A 1 366 ? -7.564 -27.101 15.966 1.00 67.44 366 ARG A CA 1
ATOM 2587 C C . ARG A 1 366 ? -6.391 -26.346 16.595 1.00 67.44 366 ARG A C 1
ATOM 2589 O O . ARG A 1 366 ? -5.561 -26.956 17.262 1.00 67.44 366 ARG A O 1
ATOM 2596 N N . ASP A 1 367 ? -6.314 -25.037 16.370 1.00 67.88 367 ASP A N 1
ATOM 2597 C CA . ASP A 1 367 ? -5.294 -24.173 16.953 1.00 67.88 367 ASP A CA 1
ATOM 2598 C C . ASP A 1 367 ? -5.696 -23.807 18.388 1.00 67.88 367 ASP A C 1
ATOM 2600 O O . ASP A 1 367 ? -6.586 -22.990 18.626 1.00 67.88 367 ASP A O 1
ATOM 2604 N N . VAL A 1 368 ? -5.024 -24.436 19.352 1.00 62.56 368 VAL A N 1
ATOM 2605 C CA . VAL A 1 368 ? -5.262 -24.233 20.786 1.00 62.56 368 VAL A CA 1
ATOM 2606 C C . VAL A 1 368 ? -5.016 -22.778 21.196 1.00 62.56 368 VAL A C 1
ATOM 2608 O O . VAL A 1 368 ? -5.760 -22.255 22.017 1.00 62.56 368 VAL A O 1
ATOM 2611 N N . GLN A 1 369 ? -4.036 -22.089 20.600 1.00 61.34 369 GLN A N 1
ATOM 2612 C CA . GLN A 1 369 ? -3.759 -20.680 20.912 1.00 61.34 369 GLN A CA 1
ATOM 2613 C C . GLN A 1 369 ? -4.899 -19.770 20.452 1.00 61.34 369 GLN A C 1
ATOM 2615 O O . GLN A 1 369 ? -5.217 -18.790 21.120 1.00 61.34 369 GLN A O 1
ATOM 2620 N N . LYS A 1 370 ? -5.535 -20.109 19.328 1.00 62.88 370 LYS A N 1
ATOM 2621 C CA . LYS A 1 370 ? -6.712 -19.406 18.806 1.00 62.88 370 LYS A CA 1
ATOM 2622 C C . LYS A 1 370 ? -7.982 -19.703 19.611 1.00 62.88 370 LYS A C 1
ATOM 2624 O O . LYS A 1 370 ? -8.828 -18.829 19.724 1.00 62.88 370 LYS A O 1
ATOM 2629 N N . LEU A 1 371 ? -8.106 -20.906 20.175 1.00 61.06 371 LEU A N 1
ATOM 2630 C CA . LEU A 1 371 ? -9.229 -21.301 21.039 1.00 61.06 371 LEU A CA 1
ATOM 2631 C C . LEU A 1 371 ? -9.133 -20.752 22.474 1.00 61.06 371 LEU A C 1
ATOM 2633 O O . LEU A 1 371 ? -10.147 -20.690 23.161 1.00 61.06 371 LEU A O 1
ATOM 2637 N N . MET A 1 372 ? -7.928 -20.406 22.935 1.00 58.66 372 MET A N 1
ATOM 2638 C CA . MET A 1 372 ? -7.675 -19.837 24.267 1.00 58.66 372 MET A CA 1
ATOM 2639 C C . MET A 1 372 ? -7.688 -18.298 24.306 1.00 58.66 372 MET A C 1
ATOM 2641 O O . MET A 1 372 ? -7.559 -17.736 25.392 1.00 58.66 372 MET A O 1
ATOM 2645 N N . ALA A 1 373 ? -7.764 -17.644 23.143 1.00 54.62 373 ALA A N 1
ATOM 2646 C CA . ALA A 1 373 ? -7.786 -16.188 22.983 1.00 54.62 373 ALA A CA 1
ATOM 2647 C C . ALA A 1 373 ? -9.175 -15.598 23.250 1.00 54.62 373 ALA A C 1
ATOM 2649 O O . ALA A 1 373 ? -9.213 -14.479 23.800 1.00 54.62 373 ALA A O 1
#

Foldseek 3Di:
DDDPPLNVVLVVLLVQLLDPDPVSLLVSLLVQAVSCCVPAQDPVGAGPPPPLVVQLVSLLVQCPDLRLSSVLSSLSNLLSYALNSCAVPLLSSLVSLLVSLAADPDPVSGDLSSNLSSLLSNLSSCVSHVVPLVSLLVSLVSLLNLLPQQDQDPVGRSSLSSNLSSLVSNLSSQLSCLVVVNRAQVSLLSNLLSLLLQCLADQLSSVVSSVVSSLVSLVSCCVSVHVNVLSVLQQVQADHDPDDFSSSDLLRSQLRSLSSCVRPSNVLSNLLSLLLQLLDDPDPRVVSSLVSNLVNLVPDDLVSLLSSLVSLLVSLQVQQDQPGDNNSSLNSVVSSVVSVSSPSNQDPVSVVSNVVSLCRHCVVHPPVSSVVD

Sequence (373 aa):
MKKSAFEGHLATISEALRHPSDTVRAAAAAALPPFCEKRLLDGDRCIKVPAGQSIANTFVGMVREENVAARRGGALALAALSPELLAPHGERVLEAVGLACHLEEDPDERDAESRAAAARSLATLVASLPSLVERARAVVADLLVAMEDYSIDNRGDVGSWVREAALVSLERVAAQLLAAGELPDELALRCLGSLARQSAGRIDKVRAAAAERLVALAEACAARGVATVTAEALLAALPGRGRSVTWTASAAAFPAISPALAVADLRPPLLEGLLASAGGAADSLGTAARTALAEALKGADGALRVAVAAEAAAVLERGGGPSKAAAAPMRAVEGLISARALDGGADAVWSARVAAAVKTECAGCRDVQKLMA

Secondary structure (DSSP, 8-state):
-PPPHHHHHHHHHHHHHT-S-HHHHHHHHHHHHHHHHHHHB-TT--B-HHHHHHHHHHHHHHTTSS-HHHHHHHHHHHHHS-HHHHGGGHHHHHHHHHHTTSPPSSGGG--HHHHHHHHHHHHHHHHH-TT-HHHHHHHHHHHHHHTT----BTTB-THHHHHHHHHHHHHHHHHHHHHHT---HHHHHHHHHHHHHHHT-S-HHHHHHHHHHHHHHHHHHHHHTSSHHHHHHHHHHSPPTT----TTSHHHHHHHHGGGGG-TTTHHHHHHHHHHHHTSSSSHHHHHHHHHHHHHHHHS-HHHHHHHHHHHHHHHHHT-STTS-THHHHHHHHHHHHTTTTTTT--HHHHHHHHHHHHHHHTT---HHHH--

Organism: NCBI:txid676789